Protein 3K1R (pdb70)

Sequence (266 aa):
MDRKVAREFRHKVDFLIENDAEKDYLYDVLRMYHQTMDVAVLVGDLKLVINEPSRLPLFDAIRPLIPLKHQVEYDQLTPRRSRKLKEVRLDRLHPEGLGLSVRGGLEFGCGLFISHHLIKGGQADSVGLQVGDEIVRINGYSISSCTHEEVINLIRTEKTVSIKVRHIGLIPVKSSPDEPLTWQYVDQFVSESETSPLETFLASLHMEDFAALLRQEKIDLEALMLCSDLDLRSISVPLGPREKILGAVRRRRQAMERPPALEDTEL

CATH classification: 1.20.1160.20 (+1 more: 2.30.42.10)

InterPro domains:
  IPR001478 PDZ domain [PF00595] (88-164)
  IPR001478 PDZ domain [PF00595] (217-286)
  IPR001478 PDZ domain [PF00595] (460-525)
  IPR001478 PDZ domain [PS50106] (87-155)
  IPR001478 PDZ domain [PS50106] (211-281)
  IPR001478 PDZ domain [PS50106] (452-525)
  IPR001478 PDZ domain [SM00228] (96-168)
  IPR001478 PDZ domain [SM00228] (220-292)
  IPR001478 PDZ domain [SM00228] (462-541)
  IPR030237 Harmonin, N-terminal [PF21219] (3-76)
  IPR030237 Harmonin, N-terminal [cd07353] (2-80)
  IPR036034 PDZ superfamily [G3DSA:2.30.42.10] (82-192)
  IPR036034 PDZ superfamily [G3DSA:2.30.42.10] (208-299)
  IPR036034 PDZ superfamily [G3DSA:2.30.42.10] (428-552)
  IPR036034 PDZ superfamily [SSF50156] (71-182)
  IPR036034 PDZ superfamily [SSF50156] (212-286)
  IPR036034 PDZ superfamily [SSF50156] (440-543)
  IPR051844 Sensory Perception USH2 Complex Protein [PTHR23116] (1-402)

Structure (mmCIF, N/CA/C/O backbone):
data_3K1R
#
_entry.id   3K1R
#
_cell.length_a   59.603
_cell.length_b   57.775
_cell.length_c   59.505
_cell.angle_alpha   90.00
_cell.angle_beta   104.63
_cell.angle_gamma   90.00
#
_symmetry.space_group_name_H-M   'P 1 21 1'
#
loop_
_entity.id
_entity.type
_entity.pdbx_description
1 polymer Harmonin
2 polymer 'Usher syndrome type-1G protein'
3 water water
#
loop_
_atom_site.group_PDB
_atom_site.id
_atom_site.type_symbol
_atom_site.label_atom_id
_atom_site.label_alt_id
_atom_site.label_comp_id
_atom_site.label_asym_id
_atom_site.label_entity_id
_atom_site.label_seq_id
_atom_site.pdbx_PDB_ins_code
_atom_site.Cartn_x
_atom_site.Cartn_y
_atom_site.Cartn_z
_atom_site.occupancy
_atom_site.B_iso_or_equiv
_atom_site.auth_seq_id
_atom_site.auth_comp_id
_atom_site.auth_asym_id
_atom_site.auth_atom_id
_atom_site.pdbx_PDB_model_num
ATOM 1 N N . MET A 1 1 ? 34.032 -16.347 29.377 1.00 40.07 1 MET A N 1
ATOM 2 C CA . MET A 1 1 ? 33.096 -15.781 28.353 1.00 38.02 1 MET A CA 1
ATOM 3 C C . MET A 1 1 ? 32.951 -14.261 28.437 1.00 37.61 1 MET A C 1
ATOM 4 O O . MET A 1 1 ? 32.722 -13.604 27.421 1.00 37.72 1 MET A O 1
ATOM 9 N N . ASP A 1 2 ? 33.097 -13.708 29.641 1.00 37.07 2 ASP A N 1
ATOM 10 C CA . ASP A 1 2 ? 32.792 -12.293 29.880 1.00 36.51 2 ASP A CA 1
ATOM 11 C C . ASP A 1 2 ? 33.813 -11.331 29.246 1.00 35.97 2 ASP A C 1
ATOM 12 O O . ASP A 1 2 ? 33.511 -10.153 29.047 1.00 35.95 2 ASP A O 1
ATOM 17 N N . ARG A 1 3 ? 35.008 -11.831 28.927 1.00 35.21 3 ARG A N 1
ATOM 18 C CA . ARG A 1 3 ? 35.977 -11.048 28.150 1.00 34.41 3 ARG A CA 1
ATOM 19 C C . ARG A 1 3 ? 35.685 -11.096 26.649 1.00 33.83 3 ARG A C 1
ATOM 20 O O . ARG A 1 3 ? 36.044 -10.171 25.915 1.00 33.78 3 ARG A O 1
ATOM 28 N N . LYS A 1 4 ? 35.040 -12.174 26.203 1.00 32.95 4 LYS A N 1
ATOM 29 C CA . LYS A 1 4 ? 34.599 -12.310 24.813 1.00 32.23 4 LYS A CA 1
ATOM 30 C C . LYS A 1 4 ? 33.370 -11.442 24.546 1.00 31.59 4 LYS A C 1
ATOM 31 O O . LYS A 1 4 ? 33.291 -10.765 23.518 1.00 31.33 4 LYS A O 1
ATOM 37 N N . VAL A 1 5 ? 32.419 -11.479 25.479 1.00 30.85 5 VAL A N 1
ATOM 38 C CA . VAL A 1 5 ? 31.206 -10.659 25.422 1.00 29.98 5 VAL A CA 1
ATOM 39 C C . VAL A 1 5 ? 31.561 -9.168 25.441 1.00 29.36 5 VAL A C 1
ATOM 40 O O . VAL A 1 5 ? 31.043 -8.390 24.635 1.00 28.93 5 VAL A O 1
ATOM 44 N N . ALA A 1 6 ? 32.462 -8.788 26.346 1.00 28.74 6 ALA A N 1
ATOM 45 C CA . ALA A 1 6 ? 32.922 -7.406 26.459 1.00 28.40 6 ALA A CA 1
ATOM 46 C C . ALA A 1 6 ? 33.613 -6.935 25.182 1.00 28.12 6 ALA A C 1
ATOM 47 O O . ALA A 1 6 ? 33.411 -5.799 24.750 1.00 28.04 6 ALA A O 1
ATOM 49 N N . ARG A 1 7 ? 34.414 -7.820 24.587 1.00 27.68 7 ARG A N 1
ATOM 50 C CA . ARG A 1 7 ? 35.136 -7.537 23.346 1.00 27.22 7 ARG A CA 1
ATOM 51 C C . ARG A 1 7 ? 34.178 -7.284 22.182 1.00 26.82 7 ARG A C 1
ATOM 52 O O . ARG A 1 7 ? 34.299 -6.274 21.482 1.00 26.80 7 ARG A O 1
ATOM 60 N N . GLU A 1 8 ? 33.229 -8.197 21.990 1.00 26.23 8 GLU A N 1
ATOM 61 C CA . GLU A 1 8 ? 32.233 -8.079 20.925 1.00 25.80 8 GLU A CA 1
ATOM 62 C C . GLU A 1 8 ? 31.317 -6.867 21.112 1.00 25.17 8 GLU A C 1
ATOM 63 O O . GLU A 1 8 ? 30.953 -6.208 20.139 1.00 24.87 8 GLU A O 1
ATOM 69 N N . PHE A 1 9 ? 30.953 -6.579 22.361 1.00 24.69 9 PHE A N 1
ATOM 70 C CA . PHE A 1 9 ? 30.105 -5.428 22.671 1.00 24.24 9 PHE A CA 1
ATOM 71 C C . PHE A 1 9 ? 30.829 -4.110 22.401 1.00 24.08 9 PHE A C 1
ATOM 72 O O . PHE A 1 9 ? 30.257 -3.192 21.817 1.00 23.84 9 PHE A O 1
ATOM 80 N N . ARG A 1 10 ? 32.090 -4.043 22.822 1.00 24.08 10 ARG A N 1
ATOM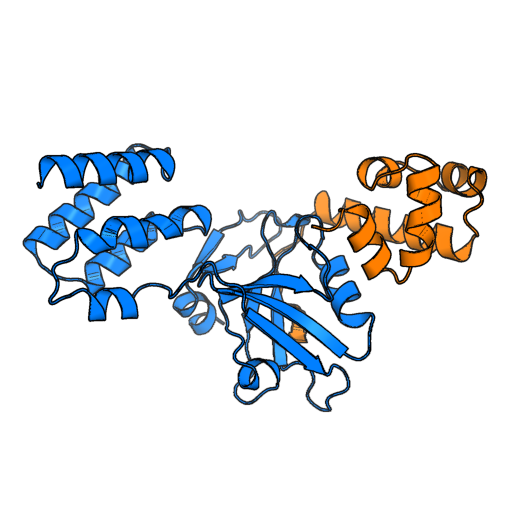 81 C CA . ARG A 1 10 ? 32.946 -2.873 22.632 1.00 24.02 10 ARG A CA 1
ATOM 82 C C . ARG A 1 10 ? 33.122 -2.511 21.152 1.00 24.08 10 ARG A C 1
ATOM 83 O O . ARG A 1 10 ? 33.144 -1.328 20.801 1.00 23.57 10 ARG A O 1
ATOM 91 N N . HIS A 1 11 ? 33.238 -3.527 20.294 1.00 24.20 11 HIS A N 1
ATOM 92 C CA . HIS A 1 11 ? 33.315 -3.316 18.846 1.00 24.45 11 HIS A CA 1
ATOM 93 C C . HIS A 1 11 ? 32.036 -2.673 18.305 1.00 24.51 11 HIS A C 1
ATOM 94 O O . HIS A 1 11 ? 32.094 -1.785 17.451 1.00 24.41 11 HIS A O 1
ATOM 101 N N . LYS A 1 12 ? 30.889 -3.132 18.807 1.00 24.51 12 LYS A N 1
ATOM 102 C CA . LYS A 1 12 ? 29.589 -2.589 18.412 1.00 24.60 12 LYS A CA 1
ATOM 103 C C . LYS A 1 12 ? 29.415 -1.146 18.888 1.00 24.63 12 LYS A C 1
ATOM 104 O O . LYS A 1 12 ? 28.869 -0.314 18.164 1.00 24.52 12 LYS A O 1
ATOM 110 N N . VAL A 1 13 ? 29.898 -0.855 20.095 1.00 24.91 13 VAL A N 1
ATOM 111 C CA . VAL A 1 13 ? 29.839 0.498 20.654 1.00 25.34 13 VAL A CA 1
ATOM 112 C C . VAL A 1 13 ? 30.708 1.472 19.853 1.00 25.77 13 VAL A C 1
ATOM 113 O O . VAL A 1 13 ? 30.253 2.561 19.497 1.00 25.77 13 VAL A O 1
ATOM 117 N N . ASP A 1 14 ? 31.945 1.069 19.566 1.00 26.31 14 ASP A N 1
ATOM 118 C CA . ASP A 1 14 ? 32.888 1.904 18.815 1.00 27.06 14 ASP A CA 1
ATOM 119 C C . ASP A 1 14 ? 32.397 2.220 17.400 1.00 27.60 14 ASP A C 1
ATOM 120 O O . ASP A 1 14 ? 32.617 3.321 16.894 1.00 27.78 14 ASP A O 1
ATOM 125 N N . PHE A 1 15 ? 31.726 1.253 16.777 1.00 28.21 15 PHE A N 1
ATOM 126 C CA . PHE A 1 15 ? 31.206 1.403 15.418 1.00 28.85 15 PHE A CA 1
ATOM 127 C C . PHE A 1 15 ? 30.026 2.383 15.318 1.00 29.02 15 PHE A C 1
ATOM 128 O O . PHE A 1 15 ? 29.910 3.118 14.332 1.00 29.22 15 PHE A O 1
ATOM 136 N N . LEU A 1 16 ? 29.167 2.396 16.336 1.00 29.13 16 LEU A N 1
ATOM 137 C CA . LEU A 1 16 ? 27.918 3.167 16.296 1.00 29.12 16 LEU A CA 1
ATOM 138 C C . LEU A 1 16 ? 27.982 4.516 17.022 1.00 29.09 16 LEU A C 1
ATOM 139 O O . LEU A 1 16 ? 27.135 5.385 16.800 1.00 29.16 16 LEU A O 1
ATOM 144 N N . ILE A 1 17 ? 28.980 4.682 17.888 1.00 29.06 17 ILE A N 1
ATOM 145 C CA . ILE A 1 17 ? 29.178 5.928 18.632 1.00 28.96 17 ILE A CA 1
ATOM 146 C C . ILE A 1 17 ? 30.598 6.448 18.407 1.00 28.95 17 ILE A C 1
ATOM 147 O O . ILE A 1 17 ? 31.569 5.740 18.669 1.00 29.05 17 ILE A O 1
ATOM 152 N N . GLU A 1 18 ? 30.711 7.679 17.912 1.00 28.94 18 GLU A N 1
ATOM 153 C CA . GLU A 1 18 ? 32.012 8.299 17.665 1.00 28.87 18 GLU A CA 1
ATOM 154 C C . GLU A 1 18 ? 32.588 8.905 18.943 1.00 28.49 18 GLU A C 1
ATOM 155 O O . GLU A 1 18 ? 33.764 8.716 19.255 1.00 28.54 18 GLU A O 1
ATOM 161 N N . ASN A 1 19 ? 31.736 9.615 19.678 1.00 27.96 19 ASN A N 1
ATOM 162 C CA . ASN A 1 19 ? 32.142 10.452 20.807 1.00 27.50 19 ASN A CA 1
ATOM 163 C C . ASN A 1 19 ? 32.466 9.672 22.082 1.00 27.19 19 ASN A C 1
ATOM 164 O O . ASN A 1 19 ? 31.704 8.790 22.491 1.00 26.97 19 ASN A O 1
ATOM 169 N N . ASP A 1 20 ? 33.591 10.024 22.705 1.00 26.82 20 ASP A N 1
ATOM 170 C CA . ASP A 1 20 ? 34.076 9.361 23.919 1.00 26.49 20 ASP A CA 1
ATOM 171 C C . ASP A 1 20 ? 33.217 9.618 25.153 1.00 26.03 20 ASP A C 1
ATOM 172 O O . ASP A 1 20 ? 33.053 8.727 25.990 1.00 26.04 20 ASP A O 1
ATOM 177 N N . ALA A 1 21 ? 32.684 10.834 25.271 1.00 25.34 21 ALA A N 1
ATOM 178 C CA . ALA A 1 21 ? 31.831 11.191 26.404 1.00 24.75 21 ALA A CA 1
ATOM 179 C C . ALA A 1 21 ? 30.515 10.422 26.360 1.00 24.31 21 ALA A C 1
ATOM 180 O O . ALA A 1 21 ? 29.966 10.059 27.400 1.00 24.13 21 ALA A O 1
ATOM 182 N N . GLU A 1 22 ? 30.027 10.173 25.148 1.00 23.94 22 GLU A N 1
ATOM 183 C CA . GLU A 1 22 ? 28.823 9.376 24.934 1.00 23.59 22 GLU A CA 1
ATOM 184 C C . GLU A 1 22 ? 29.056 7.897 25.248 1.00 23.21 22 GLU A C 1
ATOM 185 O O . GLU A 1 22 ? 28.177 7.235 25.798 1.00 22.92 22 GLU A O 1
ATOM 191 N N . LYS A 1 23 ? 30.243 7.396 24.907 1.00 23.03 23 LYS A N 1
ATOM 192 C CA . LYS A 1 23 ? 30.651 6.033 25.257 1.00 22.84 23 LYS A CA 1
ATOM 193 C C . LYS A 1 23 ? 30.741 5.856 26.767 1.00 22.55 23 LYS A C 1
ATOM 194 O O . LYS A 1 23 ? 30.213 4.887 27.311 1.00 22.31 23 LYS A O 1
ATOM 200 N N . ASP A 1 24 ? 31.405 6.801 27.434 1.00 22.37 24 ASP A N 1
ATOM 201 C CA . ASP A 1 24 ? 31.566 6.778 28.890 1.00 22.34 24 ASP A CA 1
ATOM 202 C C . ASP A 1 24 ? 30.225 6.732 29.617 1.00 22.02 24 ASP A C 1
ATOM 203 O O . ASP A 1 24 ? 30.078 6.023 30.611 1.00 22.26 24 ASP A O 1
ATOM 208 N N . TYR A 1 25 ? 29.255 7.493 29.114 1.00 21.70 25 TYR A N 1
ATOM 209 C CA . TYR A 1 25 ? 27.911 7.515 29.681 1.00 21.25 25 TYR A CA 1
ATOM 210 C C . TYR A 1 25 ? 27.213 6.170 29.491 1.00 21.34 25 TYR A C 1
ATOM 211 O O . TYR A 1 25 ? 26.501 5.702 30.382 1.00 21.35 25 TYR A O 1
ATOM 220 N N . LEU A 1 26 ? 27.420 5.564 28.324 1.00 21.29 26 LEU A N 1
ATOM 221 C CA . LEU A 1 26 ? 26.830 4.273 28.002 1.00 21.67 26 LEU A CA 1
ATOM 222 C C . LEU A 1 26 ? 27.309 3.185 28.960 1.00 21.97 26 LEU A C 1
ATOM 223 O O . LEU A 1 26 ? 26.498 2.464 29.539 1.00 21.87 26 LEU A O 1
ATOM 228 N N . TYR A 1 27 ? 28.625 3.085 29.128 1.00 22.44 27 TYR A N 1
ATOM 229 C CA . TYR A 1 27 ? 29.218 2.085 30.009 1.00 23.01 27 TYR A CA 1
ATOM 230 C C . TYR A 1 27 ? 28.833 2.310 31.466 1.00 23.37 27 TYR A C 1
ATOM 231 O O . TYR A 1 27 ? 28.674 1.353 32.225 1.00 23.36 27 TYR A O 1
ATOM 240 N N . ASP A 1 28 ? 28.668 3.577 31.839 1.00 23.78 28 ASP A N 1
ATOM 241 C CA . ASP A 1 28 ? 28.301 3.944 33.205 1.00 24.14 28 ASP A CA 1
ATOM 242 C C . ASP A 1 28 ? 26.883 3.514 33.582 1.00 23.94 28 ASP A C 1
ATOM 243 O O . ASP A 1 28 ? 26.664 2.996 34.681 1.00 23.81 28 ASP A O 1
ATOM 248 N N . VAL A 1 29 ? 25.926 3.725 32.679 1.00 23.78 29 VAL A N 1
ATOM 249 C CA . VAL A 1 29 ? 24.538 3.332 32.943 1.00 23.74 29 VAL A CA 1
ATOM 250 C C . VAL A 1 29 ? 24.350 1.809 32.935 1.00 23.81 29 VAL A C 1
ATOM 251 O O . VAL A 1 29 ? 23.464 1.292 33.615 1.00 23.67 29 VAL A O 1
ATOM 255 N N . LEU A 1 30 ? 25.190 1.106 32.174 1.00 23.95 30 LEU A N 1
ATOM 256 C CA . LEU A 1 30 ? 25.198 -0.359 32.167 1.00 24.31 30 LEU A CA 1
ATOM 257 C C . LEU A 1 30 ? 25.801 -0.908 33.460 1.00 24.82 30 LEU A C 1
ATOM 258 O O . LEU A 1 30 ? 25.317 -1.904 33.999 1.00 24.74 30 LEU A O 1
ATOM 263 N N . ARG A 1 31 ? 26.854 -0.249 33.944 1.00 25.42 31 ARG A N 1
ATOM 264 C CA . ARG A 1 31 ? 27.437 -0.533 35.257 1.00 26.16 31 ARG A CA 1
ATOM 265 C C . ARG A 1 31 ? 26.434 -0.328 36.389 1.00 26.22 31 ARG A C 1
ATOM 266 O O . ARG A 1 31 ? 26.385 -1.119 37.331 1.00 26.50 31 ARG A O 1
ATOM 274 N N . MET A 1 32 ? 25.644 0.741 36.295 1.00 26.30 32 MET A N 1
ATOM 275 C CA . MET A 1 32 ? 24.604 1.028 37.285 1.00 26.57 32 MET A CA 1
ATOM 276 C C . MET A 1 32 ? 23.513 -0.030 37.269 1.00 26.40 32 MET A C 1
ATOM 277 O O . MET A 1 32 ? 23.039 -0.456 38.326 1.00 26.11 32 MET A O 1
ATOM 282 N N . TYR A 1 33 ? 23.122 -0.447 36.067 1.00 26.48 33 TYR A N 1
ATOM 283 C CA . TYR A 1 33 ? 22.110 -1.486 35.903 1.00 26.61 33 TYR A CA 1
ATOM 284 C C . TYR A 1 33 ? 22.548 -2.803 36.540 1.00 26.77 33 TYR A C 1
ATOM 285 O O . TYR A 1 33 ? 21.751 -3.463 37.203 1.00 26.77 33 TYR A O 1
ATOM 294 N N . HIS A 1 34 ? 23.811 -3.176 36.344 1.00 27.01 34 HIS A N 1
ATOM 295 C CA . HIS A 1 34 ? 24.346 -4.394 36.947 1.00 27.50 34 HIS A CA 1
ATOM 296 C C . HIS A 1 34 ? 24.230 -4.359 38.473 1.00 27.53 34 HIS A C 1
ATOM 297 O O . HIS A 1 34 ? 24.057 -5.399 39.105 1.00 27.42 34 HIS A O 1
ATOM 304 N N . GLN A 1 35 ? 24.297 -3.157 39.049 1.00 27.62 35 GLN A N 1
ATOM 305 C CA . GLN A 1 35 ? 24.186 -2.971 40.499 1.00 27.73 35 GLN A CA 1
ATOM 306 C C . GLN A 1 35 ? 22.742 -2.954 41.009 1.00 27.68 35 GLN A C 1
ATOM 307 O O . GLN A 1 35 ? 22.448 -3.525 42.065 1.00 27.90 35 GLN A O 1
ATOM 313 N N . THR A 1 36 ? 21.848 -2.315 40.255 1.00 27.44 36 THR A N 1
ATOM 314 C CA . THR A 1 36 ? 20.471 -2.083 40.699 1.00 27.26 36 THR A CA 1
ATOM 315 C C . THR A 1 36 ? 19.443 -3.054 40.107 1.00 27.49 36 THR A C 1
ATOM 316 O O . THR A 1 36 ? 18.403 -3.306 40.721 1.00 27.40 36 THR A O 1
ATOM 320 N N . MET A 1 37 ? 19.738 -3.584 38.919 1.00 27.61 37 MET A N 1
ATOM 321 C CA . MET A 1 37 ? 18.825 -4.464 38.164 1.00 27.91 37 MET A CA 1
ATOM 322 C C . MET A 1 37 ? 17.497 -3.793 37.790 1.00 27.75 37 MET A C 1
ATOM 323 O O . MET A 1 37 ? 16.475 -4.462 37.612 1.00 27.82 37 MET A O 1
ATOM 328 N N . ASP A 1 38 ? 17.529 -2.469 37.667 1.00 27.49 38 ASP A N 1
ATOM 329 C CA . ASP A 1 38 ? 16.360 -1.696 37.271 1.00 27.31 38 ASP A CA 1
ATOM 330 C C . ASP A 1 38 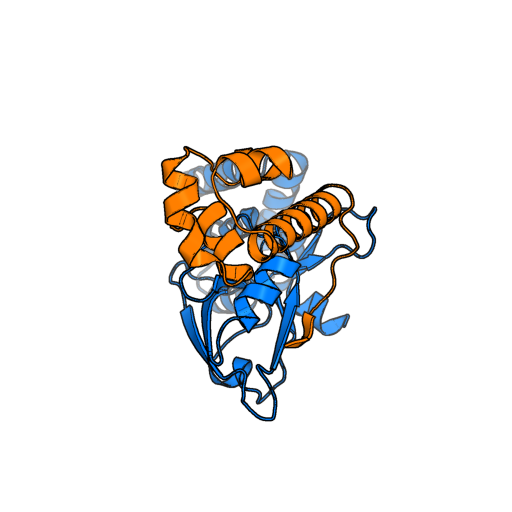? 16.378 -1.521 35.753 1.00 27.01 38 ASP A C 1
ATOM 331 O O . ASP A 1 38 ? 17.097 -0.668 35.222 1.00 26.85 38 ASP A O 1
ATOM 336 N N . VAL A 1 39 ? 15.589 -2.344 35.067 1.00 26.67 39 VAL A N 1
ATOM 337 C CA . VAL A 1 39 ? 15.574 -2.378 33.602 1.00 26.35 39 VAL A CA 1
ATOM 338 C C . VAL A 1 39 ? 14.862 -1.162 32.989 1.00 25.97 39 VAL A C 1
ATOM 339 O O . VAL A 1 39 ? 15.293 -0.649 31.951 1.00 25.85 39 VAL A O 1
ATOM 343 N N . ALA A 1 40 ? 13.795 -0.697 33.641 1.00 25.49 40 ALA A N 1
ATOM 344 C CA . ALA A 1 40 ? 13.072 0.499 33.189 1.00 24.96 40 ALA A CA 1
ATOM 345 C C . ALA A 1 40 ? 13.954 1.749 33.205 1.00 24.47 40 ALA A C 1
ATOM 346 O O . ALA A 1 40 ? 13.957 2.527 32.245 1.00 24.52 40 ALA A O 1
ATOM 348 N N . VAL A 1 41 ? 14.698 1.929 34.297 1.00 23.75 41 VAL A N 1
ATOM 349 C CA . VAL A 1 41 ? 15.644 3.038 34.442 1.00 23.01 41 VAL A CA 1
ATOM 350 C C . VAL A 1 41 ? 16.764 2.938 33.402 1.00 22.66 41 VAL A C 1
ATOM 351 O O . VAL A 1 41 ? 17.178 3.950 32.830 1.00 22.55 41 VAL A O 1
ATOM 355 N N . LEU A 1 42 ? 17.229 1.715 33.149 1.00 22.15 42 LEU A N 1
ATOM 356 C CA . LEU A 1 42 ? 18.270 1.469 32.153 1.00 21.90 42 LEU A CA 1
ATOM 357 C C . LEU A 1 42 ? 17.838 1.939 30.768 1.00 21.73 42 LEU A C 1
ATOM 358 O O . LEU A 1 42 ? 18.556 2.706 30.125 1.00 21.72 42 LEU A O 1
ATOM 363 N N . VAL A 1 43 ? 16.665 1.487 30.326 1.00 21.57 43 VAL A N 1
ATOM 364 C CA . VAL A 1 43 ? 16.144 1.837 29.004 1.00 21.47 43 VAL A CA 1
ATOM 365 C C . VAL A 1 43 ? 15.939 3.351 28.876 1.00 21.54 43 VAL A C 1
ATOM 366 O O . VAL A 1 43 ? 16.271 3.937 27.845 1.00 21.65 43 VAL A O 1
ATOM 370 N N . GLY A 1 44 ? 15.419 3.973 29.933 1.00 21.45 44 GLY A N 1
ATOM 371 C CA . GLY A 1 44 ? 15.252 5.427 29.984 1.00 21.37 44 GLY A CA 1
ATOM 372 C C . GLY A 1 44 ? 16.568 6.176 29.859 1.00 21.32 44 GLY A C 1
ATOM 373 O O . GLY A 1 44 ? 16.663 7.154 29.114 1.00 21.45 44 GLY A O 1
ATOM 374 N N . ASP A 1 45 ? 17.585 5.707 30.580 1.00 21.12 45 ASP A N 1
ATOM 375 C CA . ASP A 1 45 ? 18.913 6.315 30.541 1.00 20.94 45 ASP A CA 1
ATOM 376 C C . ASP A 1 45 ? 19.635 6.073 29.212 1.00 20.39 45 ASP A C 1
ATOM 377 O O . ASP A 1 45 ? 20.355 6.950 28.733 1.00 20.31 45 ASP A O 1
ATOM 382 N N . LEU A 1 46 ? 19.429 4.895 28.619 1.00 19.63 46 LEU A N 1
ATOM 383 C CA . LEU A 1 46 ? 20.015 4.551 27.314 1.00 19.02 46 LEU A CA 1
ATOM 384 C C . LEU A 1 46 ? 19.558 5.469 26.180 1.00 18.67 46 LEU A C 1
ATOM 385 O O . LEU A 1 46 ? 20.293 5.689 25.216 1.00 17.89 46 LEU A O 1
ATOM 390 N N . LYS A 1 47 ? 18.339 5.991 26.302 1.00 18.66 47 LYS A N 1
ATOM 391 C CA . LYS A 1 47 ? 17.752 6.865 25.288 1.00 18.85 47 LYS A CA 1
ATOM 392 C C . LYS A 1 47 ? 18.570 8.138 25.023 1.00 18.92 47 LYS A C 1
ATOM 393 O O . LYS A 1 47 ? 18.553 8.656 23.905 1.00 19.15 47 LYS A O 1
ATOM 399 N N . LEU A 1 48 ? 19.292 8.628 26.033 1.00 18.72 48 LEU A N 1
ATOM 400 C CA . LEU A 1 48 ? 20.129 9.821 25.859 1.00 19.00 48 LEU A CA 1
ATOM 401 C C . LEU A 1 48 ? 21.187 9.645 24.766 1.00 18.95 48 LEU A C 1
ATOM 402 O O . LEU A 1 48 ? 21.469 10.589 24.023 1.00 19.20 48 LEU A O 1
ATOM 407 N N . VAL A 1 49 ? 21.763 8.447 24.671 1.00 18.87 49 VAL A N 1
ATOM 408 C CA . VAL A 1 49 ? 22.718 8.141 23.600 1.00 18.64 49 VAL A CA 1
ATOM 409 C C . VAL A 1 49 ? 22.076 7.488 22.369 1.00 18.53 49 VAL A C 1
ATOM 410 O O . VAL A 1 49 ? 22.500 7.742 21.243 1.00 18.74 49 VAL A O 1
ATOM 414 N N . ILE A 1 50 ? 21.065 6.648 22.580 1.00 18.27 50 ILE A N 1
ATOM 415 C CA . ILE A 1 50 ? 20.339 6.032 21.463 1.00 18.21 50 ILE A CA 1
ATOM 416 C C . ILE A 1 50 ? 19.237 6.995 21.021 1.00 18.41 50 ILE A C 1
ATOM 417 O O . ILE A 1 50 ? 18.068 6.853 21.390 1.00 18.54 50 ILE A O 1
ATOM 422 N N . ASN A 1 51 ? 19.641 7.985 20.230 1.00 18.57 51 ASN A N 1
ATOM 423 C CA . ASN A 1 51 ? 18.813 9.159 19.947 1.00 18.74 51 ASN A CA 1
ATOM 424 C C . ASN A 1 51 ? 18.575 9.412 18.457 1.00 18.79 51 ASN A C 1
ATOM 425 O O . ASN A 1 51 ? 18.132 10.496 18.070 1.00 18.92 51 ASN A O 1
ATOM 430 N N . GLU A 1 52 ? 18.879 8.408 17.636 1.00 18.70 52 GLU A N 1
ATOM 431 C CA . GLU A 1 52 ? 18.691 8.469 16.184 1.00 18.83 52 GLU A CA 1
ATOM 432 C C . GLU A 1 52 ? 18.653 7.043 15.609 1.00 18.54 52 GLU A C 1
ATOM 433 O O . GLU A 1 52 ? 19.184 6.123 16.232 1.00 18.33 52 GLU A O 1
ATOM 439 N N . PRO A 1 53 ? 18.022 6.854 14.429 1.00 18.36 53 PRO A N 1
ATOM 440 C CA . PRO A 1 53 ? 17.876 5.515 13.845 1.00 18.49 53 PRO A CA 1
ATOM 441 C C . PRO A 1 53 ? 19.169 4.695 13.757 1.00 18.56 53 PRO A C 1
ATOM 442 O O . PRO A 1 53 ? 19.156 3.507 14.088 1.00 18.53 53 PRO A O 1
ATOM 446 N N . SER A 1 54 ? 20.269 5.323 13.343 1.00 18.73 54 SER A N 1
ATOM 447 C CA . SER A 1 54 ? 21.541 4.617 13.147 1.00 18.98 54 SER A CA 1
ATOM 448 C C . SER A 1 54 ? 22.103 4.012 14.437 1.00 19.26 54 SER A C 1
ATOM 449 O O . SER A 1 54 ? 22.986 3.155 14.392 1.00 19.57 54 SER A O 1
ATOM 452 N N . ARG A 1 55 ? 21.583 4.456 15.578 1.00 19.45 55 ARG A N 1
ATOM 453 C CA . ARG A 1 55 ? 22.061 4.001 16.882 1.00 19.72 55 ARG A CA 1
ATOM 454 C C . ARG A 1 55 ? 21.185 2.926 17.531 1.00 19.72 55 ARG A C 1
ATOM 455 O O . ARG A 1 55 ? 21.547 2.371 18.572 1.00 19.70 55 ARG A O 1
ATOM 463 N N . LEU A 1 56 ? 20.048 2.628 16.907 1.00 19.76 56 LEU A N 1
ATOM 464 C CA . LEU A 1 56 ? 19.101 1.639 17.437 1.00 19.90 56 LEU A CA 1
ATOM 465 C C . LEU A 1 56 ? 19.615 0.189 17.511 1.00 20.25 56 LEU A C 1
ATOM 466 O O . LEU A 1 56 ? 19.145 -0.571 18.360 1.00 20.30 56 LEU A O 1
ATOM 471 N N . PRO A 1 57 ? 20.563 -0.206 16.628 1.00 20.55 57 PRO A N 1
ATOM 472 C CA . PRO A 1 57 ? 21.153 -1.544 16.779 1.00 20.75 57 PRO A CA 1
ATOM 473 C C . PRO A 1 57 ? 21.872 -1.771 18.116 1.00 21.07 57 PRO A C 1
ATOM 474 O O . PRO A 1 57 ? 22.163 -2.920 18.465 1.00 21.10 57 PRO A O 1
ATOM 478 N N . LEU A 1 58 ? 22.154 -0.689 18.847 1.00 21.35 58 LEU A N 1
ATOM 479 C CA . LEU A 1 58 ? 22.738 -0.777 20.190 1.00 21.61 58 LEU A CA 1
ATOM 480 C C . LEU A 1 58 ? 21.852 -1.541 21.163 1.00 21.69 58 LEU A C 1
ATOM 481 O O . LEU A 1 58 ? 22.361 -2.238 22.037 1.00 21.75 58 LEU A O 1
ATOM 486 N N . PHE A 1 59 ? 20.534 -1.403 21.002 1.00 21.58 59 PHE A N 1
ATOM 487 C CA . PHE A 1 59 ? 19.566 -2.168 21.787 1.00 21.61 59 PHE A CA 1
ATOM 488 C C . PHE A 1 59 ? 19.739 -3.674 21.590 1.00 21.76 59 PHE A C 1
ATOM 489 O O . PHE A 1 59 ? 19.602 -4.443 22.540 1.00 21.69 59 PHE A O 1
ATOM 497 N N . ASP A 1 60 ? 20.028 -4.081 20.355 1.00 21.95 60 ASP A N 1
ATOM 498 C CA . ASP A 1 60 ? 20.313 -5.481 20.037 1.00 22.15 60 ASP A CA 1
ATOM 499 C C . ASP A 1 60 ? 21.633 -5.914 20.656 1.00 22.04 60 ASP A C 1
ATOM 500 O O . ASP A 1 60 ? 21.745 -7.028 21.168 1.00 22.02 60 ASP A O 1
ATOM 505 N N . ALA A 1 61 ? 22.625 -5.027 20.601 1.00 21.89 61 ALA A N 1
ATOM 506 C CA . ALA A 1 61 ? 23.957 -5.290 21.150 1.00 21.82 61 ALA A CA 1
ATOM 507 C C . ALA A 1 61 ? 23.928 -5.464 22.667 1.00 21.79 61 ALA A C 1
ATOM 508 O O . ALA A 1 61 ? 24.704 -6.245 23.224 1.00 21.87 61 ALA A O 1
ATOM 510 N N . ILE A 1 62 ? 23.030 -4.729 23.319 1.00 21.74 62 ILE A N 1
ATOM 511 C CA . ILE A 1 62 ? 22.910 -4.725 24.774 1.00 21.64 62 ILE A CA 1
ATOM 512 C C . ILE A 1 62 ? 22.114 -5.929 25.288 1.00 21.82 62 ILE A C 1
ATOM 513 O O . ILE A 1 62 ? 22.389 -6.431 26.375 1.00 21.41 62 ILE A O 1
ATOM 518 N N . ARG A 1 63 ? 21.149 -6.400 24.499 1.00 22.31 63 ARG A N 1
ATOM 519 C CA . ARG A 1 63 ? 20.253 -7.485 24.931 1.00 22.85 63 ARG A CA 1
ATOM 520 C C . ARG A 1 63 ? 20.940 -8.725 25.549 1.00 22.88 63 ARG A C 1
ATOM 521 O O . ARG A 1 63 ? 20.461 -9.227 26.565 1.00 22.99 63 ARG A O 1
ATOM 529 N N . PRO A 1 64 ? 22.051 -9.219 24.948 1.00 22.96 64 PRO A N 1
ATOM 530 C CA . PRO A 1 64 ? 22.778 -10.345 25.564 1.00 22.79 64 PRO A CA 1
ATOM 531 C C . PRO A 1 64 ? 23.296 -10.057 26.976 1.00 22.73 64 PRO A C 1
ATOM 532 O O . PRO A 1 64 ? 23.438 -10.982 27.779 1.00 22.64 64 PRO A O 1
ATOM 536 N N . LEU A 1 65 ? 23.571 -8.785 27.267 1.00 22.47 65 LEU A N 1
ATOM 537 C CA . LEU A 1 65 ? 24.030 -8.350 28.587 1.00 22.23 65 LEU A CA 1
ATOM 538 C C . LEU A 1 65 ? 22.914 -8.426 29.627 1.00 22.00 65 LEU A C 1
ATOM 539 O O . LEU A 1 65 ? 23.183 -8.473 30.829 1.00 21.71 65 LEU A O 1
ATOM 544 N N . ILE A 1 66 ? 21.668 -8.434 29.157 1.00 21.82 66 ILE A N 1
ATOM 545 C CA . ILE A 1 66 ? 20.502 -8.491 30.034 1.00 21.54 66 ILE A CA 1
ATOM 546 C C . ILE A 1 66 ? 20.233 -9.935 30.472 1.00 21.82 66 ILE A C 1
ATOM 547 O O . ILE A 1 66 ? 20.092 -10.824 29.625 1.00 21.51 66 ILE A O 1
ATOM 552 N N . PRO A 1 67 ? 20.162 -10.172 31.797 1.00 22.09 67 PRO A N 1
ATOM 553 C CA . PRO A 1 67 ? 19.853 -11.505 32.313 1.00 22.42 67 PRO A CA 1
ATOM 554 C C . PRO A 1 67 ? 18.498 -12.003 31.820 1.00 22.84 67 PRO A C 1
ATOM 555 O O . PRO A 1 67 ? 17.611 -11.197 31.525 1.00 22.69 67 PRO A O 1
ATOM 559 N N . LEU A 1 68 ? 18.361 -13.323 31.732 1.00 23.36 68 LEU A N 1
ATOM 560 C CA . LEU A 1 68 ? 17.186 -13.974 31.156 1.00 23.68 68 LEU A CA 1
ATOM 561 C C . LEU A 1 68 ? 15.864 -13.522 31.771 1.00 24.04 68 LEU A C 1
ATOM 562 O O . LEU A 1 68 ? 14.882 -13.322 31.055 1.00 23.73 68 LEU A O 1
ATOM 567 N N . LYS A 1 69 ? 15.851 -13.349 33.089 1.00 24.60 69 LYS A N 1
ATOM 568 C CA . LYS A 1 69 ? 14.633 -12.978 33.814 1.00 25.35 69 LYS A CA 1
ATOM 569 C C . LYS A 1 69 ? 14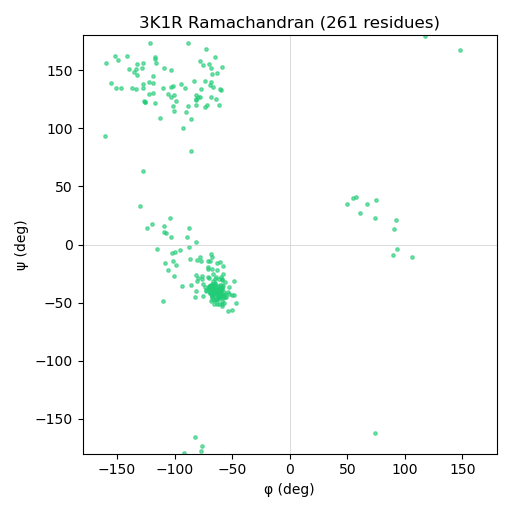.119 -11.564 33.505 1.00 25.66 69 LYS A C 1
ATOM 570 O O . LYS A 1 69 ? 13.001 -11.214 33.890 1.00 25.78 69 LYS A O 1
ATOM 576 N N . HIS A 1 70 ? 14.929 -10.765 32.808 1.00 26.12 70 HIS A N 1
ATOM 577 C CA . HIS A 1 70 ? 14.553 -9.392 32.451 1.00 26.58 70 HIS A CA 1
ATOM 578 C C . HIS A 1 70 ? 14.402 -9.154 30.948 1.00 26.57 70 HIS A C 1
ATOM 579 O O . HIS A 1 70 ? 14.008 -8.063 30.534 1.00 26.52 70 HIS A O 1
ATOM 586 N N . GLN A 1 71 ? 14.703 -10.170 30.142 1.00 26.69 71 GLN A N 1
ATOM 587 C CA . GLN A 1 71 ? 14.698 -10.028 28.682 1.00 26.83 71 GLN A CA 1
ATOM 588 C C . GLN A 1 71 ? 13.318 -9.771 28.065 1.00 27.11 71 GLN A C 1
ATOM 589 O O . GLN A 1 71 ? 13.216 -9.095 27.037 1.00 27.29 71 GLN A O 1
ATOM 595 N N . VAL A 1 72 ? 12.270 -10.313 28.688 1.00 27.25 72 VAL A N 1
ATOM 596 C CA . VAL A 1 72 ? 10.894 -10.082 28.235 1.00 27.42 72 VAL A CA 1
ATOM 597 C C . VAL A 1 72 ? 10.493 -8.617 28.451 1.00 27.46 72 VAL A C 1
ATOM 598 O O . VAL A 1 72 ? 9.948 -7.980 27.546 1.00 27.59 72 VAL A O 1
ATOM 602 N N . GLU A 1 73 ? 10.781 -8.089 29.640 1.00 27.39 73 GLU A N 1
ATOM 603 C CA . GLU A 1 73 ? 10.475 -6.694 29.966 1.00 27.43 73 GLU A CA 1
ATOM 604 C C . GLU A 1 73 ? 11.303 -5.717 29.127 1.00 27.24 73 GLU A C 1
ATOM 605 O O . GLU A 1 73 ? 10.789 -4.689 28.678 1.00 27.23 73 GLU A O 1
ATOM 611 N N . TYR A 1 74 ? 12.577 -6.053 28.919 1.00 27.00 74 TYR A N 1
ATOM 612 C CA . TYR A 1 74 ? 13.493 -5.259 28.093 1.00 26.85 74 TYR A CA 1
ATOM 613 C C . TYR A 1 74 ? 12.968 -5.102 26.666 1.00 27.18 74 TYR A C 1
ATOM 614 O O . TYR A 1 74 ? 13.008 -4.005 26.107 1.00 27.18 74 TYR A O 1
ATOM 623 N N . ASP A 1 75 ? 12.477 -6.203 26.093 1.00 27.57 75 ASP A N 1
ATOM 624 C CA . ASP A 1 75 ? 11.876 -6.2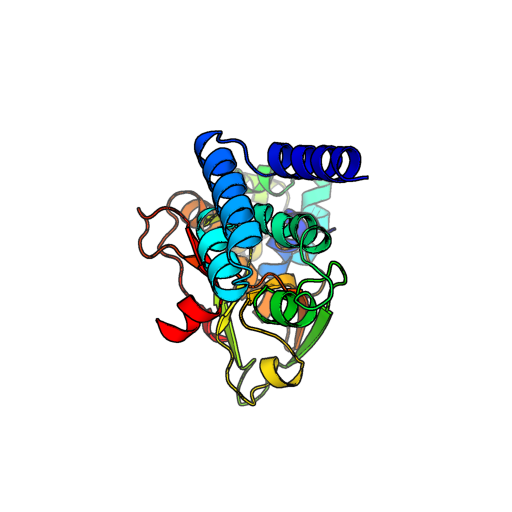07 24.760 1.00 27.86 75 ASP A CA 1
ATOM 625 C C . ASP A 1 75 ? 10.632 -5.321 24.685 1.00 28.03 75 ASP A C 1
ATOM 626 O O . ASP A 1 75 ? 10.423 -4.624 23.694 1.00 28.10 75 ASP A O 1
ATOM 631 N N . GLN A 1 76 ? 9.817 -5.352 25.737 1.00 28.30 76 GLN A N 1
ATOM 632 C CA . GLN A 1 76 ? 8.593 -4.552 25.805 1.00 28.61 76 GLN A CA 1
ATOM 633 C C . GLN A 1 76 ? 8.879 -3.050 25.866 1.00 28.52 76 GLN A C 1
ATOM 634 O O . GLN A 1 76 ? 8.127 -2.248 25.311 1.00 28.59 76 GLN A O 1
ATOM 640 N N . LEU A 1 77 ? 9.967 -2.684 26.540 1.00 28.41 77 LEU A N 1
ATOM 641 C CA . LEU A 1 77 ? 10.327 -1.282 26.748 1.00 28.32 77 LEU A CA 1
ATOM 642 C C . LEU A 1 77 ? 11.151 -0.694 25.601 1.00 28.40 77 LEU A C 1
ATOM 643 O O . LEU A 1 77 ? 11.332 0.522 25.521 1.00 28.13 77 LEU A O 1
ATOM 648 N N . THR A 1 78 ? 11.647 -1.557 24.720 1.00 28.74 78 THR A N 1
ATOM 649 C CA . THR A 1 78 ? 12.459 -1.118 23.585 1.00 28.97 78 THR A CA 1
ATOM 650 C C . THR A 1 78 ? 11.681 -1.271 22.276 1.00 29.53 78 THR A C 1
ATOM 651 O O . THR A 1 78 ? 10.800 -2.128 22.181 1.00 29.02 78 THR A O 1
ATOM 655 N N . PRO A 1 79 ? 11.991 -0.429 21.269 1.00 30.33 79 PRO A N 1
ATOM 656 C CA . PRO A 1 79 ? 11.281 -0.507 19.993 1.00 31.24 79 PRO A CA 1
ATOM 657 C C . PRO A 1 79 ? 11.423 -1.875 19.322 1.00 32.32 79 PRO A C 1
ATOM 658 O O . PRO A 1 79 ? 12.527 -2.424 19.249 1.00 32.46 79 PRO A O 1
ATOM 662 N N . ARG A 1 80 ? 10.301 -2.417 18.855 1.00 33.58 80 ARG A N 1
ATOM 663 C CA . ARG A 1 80 ? 10.287 -3.704 18.169 1.00 34.84 80 ARG A CA 1
ATOM 664 C C . ARG A 1 80 ? 10.589 -3.510 16.687 1.00 35.51 80 ARG A C 1
ATOM 665 O O . ARG A 1 80 ? 9.761 -2.995 15.931 1.00 35.77 80 ARG A O 1
ATOM 673 N N . ARG A 1 81 ? 11.788 -3.925 16.290 1.00 36.29 81 ARG A N 1
ATOM 674 C CA . ARG A 1 81 ? 12.280 -3.742 14.927 1.00 36.98 81 ARG A CA 1
ATOM 675 C C . ARG A 1 81 ? 12.514 -5.079 14.232 1.00 37.15 81 ARG A C 1
ATOM 676 O O . ARG A 1 81 ? 12.720 -6.106 14.887 1.00 37.32 81 ARG A O 1
ATOM 684 N N . SER A 1 82 ? 12.479 -5.054 12.902 1.00 37.30 82 SER A N 1
ATOM 685 C CA . SER A 1 82 ? 12.733 -6.237 12.079 1.00 43.86 82 SER A CA 1
ATOM 686 C C . SER A 1 82 ? 13.217 -5.813 10.696 1.00 42.63 82 SER A C 1
ATOM 687 O O . SER A 1 82 ? 12.697 -4.854 10.116 1.00 41.97 82 SER A O 1
ATOM 690 N N . ARG A 1 83 ? 14.207 -6.528 10.168 1.00 42.95 83 ARG A N 1
ATOM 691 C CA . ARG A 1 83 ? 14.757 -6.205 8.850 1.00 45.13 83 ARG A CA 1
ATOM 692 C C . ARG A 1 83 ? 13.861 -6.691 7.708 1.00 39.85 83 ARG A C 1
ATOM 693 O O . ARG A 1 83 ? 14.075 -6.333 6.544 1.00 36.33 83 ARG A O 1
ATOM 701 N N . LYS A 1 84 ? 12.860 -7.503 8.053 1.00 35.47 84 LYS A N 1
ATOM 702 C CA . LYS A 1 84 ? 11.838 -7.944 7.104 1.00 34.64 84 LYS A CA 1
ATOM 703 C C . LYS A 1 84 ? 10.812 -6.831 6.876 1.00 33.76 84 LYS A C 1
ATOM 704 O O . LYS A 1 84 ? 10.250 -6.285 7.830 1.00 33.81 84 LYS A O 1
ATOM 710 N N . LEU A 1 85 ? 10.588 -6.502 5.606 1.00 32.53 85 LEU A N 1
ATOM 711 C CA . LEU A 1 85 ? 9.709 -5.402 5.216 1.00 31.37 85 LEU A CA 1
ATOM 712 C C . LEU A 1 85 ? 8.243 -5.824 5.178 1.00 30.56 85 LEU A C 1
ATOM 713 O O . LEU A 1 85 ? 7.916 -6.935 4.748 1.00 30.34 85 LEU A O 1
ATOM 718 N N . LYS A 1 86 ? 7.370 -4.925 5.632 1.00 29.37 86 LYS A N 1
ATOM 719 C CA . LYS A 1 86 ? 5.927 -5.148 5.629 1.00 28.69 86 LYS A CA 1
ATOM 720 C C . LYS A 1 86 ? 5.270 -4.367 4.491 1.00 28.23 86 LYS A C 1
ATOM 721 O O . LYS A 1 86 ? 5.464 -3.158 4.370 1.00 27.70 86 LYS A O 1
ATOM 727 N N . GLU A 1 87 ? 4.494 -5.066 3.666 1.00 27.83 87 GLU A N 1
ATOM 728 C CA . GLU A 1 87 ? 3.807 -4.448 2.531 1.00 27.66 87 GLU A CA 1
ATOM 729 C C . GLU A 1 87 ? 2.297 -4.386 2.751 1.00 27.34 87 GLU A C 1
ATOM 730 O O . GLU A 1 87 ? 1.683 -5.359 3.190 1.00 26.98 87 GLU A O 1
ATOM 736 N N . VAL A 1 88 ? 1.713 -3.229 2.449 1.00 27.20 88 VAL A N 1
ATOM 737 C CA . VAL A 1 88 ? 0.266 -3.028 2.557 1.00 27.20 88 VAL A CA 1
ATOM 738 C C . VAL A 1 88 ? -0.293 -2.336 1.312 1.00 27.32 88 VAL A C 1
ATOM 739 O O . VAL A 1 88 ? 0.406 -1.573 0.643 1.00 26.95 88 VAL A O 1
ATOM 743 N N . ARG A 1 89 ? -1.556 -2.617 1.013 1.00 27.49 89 ARG A N 1
ATOM 744 C CA . ARG A 1 89 ? -2.242 -2.025 -0.127 1.00 28.04 89 ARG A CA 1
ATOM 745 C C . ARG A 1 89 ? -3.411 -1.177 0.377 1.00 27.99 89 ARG A C 1
ATOM 746 O O . ARG A 1 89 ? -4.299 -1.681 1.070 1.00 28.20 89 ARG A O 1
ATOM 754 N N . LEU A 1 90 ? -3.392 0.110 0.036 1.00 27.84 90 LEU A N 1
ATOM 755 C CA . LEU A 1 90 ? -4.382 1.069 0.529 1.00 27.65 90 LEU A CA 1
ATOM 756 C C . LEU A 1 90 ? -5.216 1.707 -0.579 1.00 27.76 90 LEU A C 1
ATOM 757 O O . LEU A 1 90 ? -4.719 1.970 -1.677 1.00 27.64 90 LEU A O 1
ATOM 762 N N . ASP A 1 91 ? -6.485 1.955 -0.260 1.00 27.92 91 ASP A N 1
ATOM 763 C CA . ASP A 1 91 ? -7.454 2.541 -1.178 1.00 28.28 91 ASP A CA 1
ATOM 764 C C . ASP A 1 91 ? -7.625 4.032 -0.885 1.00 28.58 91 ASP A C 1
ATOM 765 O O . ASP A 1 91 ? -8.111 4.409 0.185 1.00 28.53 91 ASP A O 1
ATOM 770 N N . ARG A 1 92 ? -7.228 4.869 -1.843 1.00 28.99 92 ARG A N 1
ATOM 771 C CA . ARG A 1 92 ? -7.320 6.326 -1.700 1.00 29.46 92 ARG A CA 1
ATOM 772 C C . ARG A 1 92 ? -8.739 6.862 -1.877 1.00 29.88 92 ARG A C 1
ATOM 773 O O . ARG A 1 92 ? -9.077 7.913 -1.331 1.00 29.92 92 ARG A O 1
ATOM 781 N N . LEU A 1 93 ? -9.555 6.142 -2.645 1.00 30.41 93 LEU A N 1
ATOM 782 C CA . LEU A 1 93 ? -10.946 6.533 -2.895 1.00 30.94 93 LEU A CA 1
ATOM 783 C C . LEU A 1 93 ? -11.896 6.142 -1.758 1.00 31.10 93 LEU A C 1
ATOM 784 O O . LEU A 1 93 ? -13.104 6.368 -1.848 1.00 31.28 93 LEU A O 1
ATOM 789 N N . HIS A 1 94 ? -11.347 5.549 -0.699 1.00 31.39 94 HIS A N 1
ATOM 790 C CA . HIS A 1 94 ? -12.113 5.216 0.499 1.00 31.56 94 HIS A CA 1
ATOM 791 C C . HIS A 1 94 ? -12.694 6.501 1.097 1.00 31.59 94 HIS A C 1
ATOM 792 O O . HIS A 1 94 ? -11.980 7.500 1.212 1.00 31.60 94 HIS A O 1
ATOM 799 N N . PRO A 1 95 ? -13.994 6.482 1.460 1.00 31.61 95 PRO A N 1
ATOM 800 C CA . PRO A 1 95 ? -14.701 7.642 2.023 1.00 31.44 95 PRO A CA 1
ATOM 801 C C . PRO A 1 95 ? -13.962 8.345 3.165 1.00 31.26 95 PRO A C 1
ATOM 802 O O . PRO A 1 95 ? -14.096 9.562 3.323 1.00 31.35 95 PRO A O 1
ATOM 806 N N . GLU A 1 96 ? -13.188 7.587 3.939 1.00 30.84 96 GLU A N 1
ATOM 807 C CA . GLU A 1 96 ? -12.473 8.129 5.094 1.00 30.40 96 GLU A CA 1
ATOM 808 C C . GLU A 1 96 ? -10.955 8.251 4.894 1.00 29.73 96 GLU A C 1
ATOM 809 O O . GLU A 1 96 ? -10.217 8.538 5.843 1.00 29.81 96 GLU A O 1
ATOM 815 N N . GLY A 1 97 ? -10.500 8.052 3.658 1.00 28.80 97 GLY A N 1
ATOM 816 C CA . GLY A 1 97 ? -9.092 8.238 3.310 1.00 27.77 97 GLY A CA 1
ATOM 817 C C . GLY A 1 97 ? -8.187 7.130 3.813 1.00 26.98 97 GLY A C 1
ATOM 818 O O . GLY A 1 97 ? -8.652 6.039 4.148 1.00 27.00 97 GLY A O 1
ATOM 819 N N . LEU A 1 98 ? -6.890 7.412 3.864 1.00 26.26 98 LEU A N 1
ATOM 820 C CA . LEU A 1 98 ? -5.903 6.423 4.299 1.00 25.34 98 LEU A CA 1
ATOM 821 C C . LEU A 1 98 ? -5.840 6.303 5.821 1.00 24.78 98 LEU A C 1
ATOM 822 O O . LEU A 1 98 ? -5.508 5.242 6.350 1.00 24.74 98 LEU A O 1
ATOM 827 N N . GLY A 1 99 ? -6.154 7.396 6.514 1.00 23.99 99 GLY A N 1
ATOM 828 C CA . GLY A 1 99 ? -6.175 7.419 7.974 1.00 22.95 99 GLY A CA 1
ATOM 829 C C . GLY A 1 99 ? -4.801 7.444 8.621 1.00 22.33 99 GLY A C 1
ATOM 830 O O . GLY A 1 99 ? -4.584 6.798 9.651 1.00 22.09 99 GLY A O 1
ATOM 831 N N . LEU A 1 100 ? -3.876 8.189 8.016 1.00 21.55 100 LEU A N 1
ATOM 832 C CA . LEU A 1 100 ? -2.532 8.374 8.570 1.00 20.98 100 LEU A CA 1
ATOM 833 C C . LEU A 1 100 ? -1.948 9.740 8.214 1.00 20.53 100 LEU A C 1
ATOM 834 O O . LEU A 1 100 ? -2.381 10.378 7.252 1.00 20.44 100 LEU A O 1
ATOM 839 N N . SER A 1 101 ? -0.965 10.177 8.998 1.00 19.97 101 SER A N 1
ATOM 840 C CA . SER A 1 101 ? -0.185 11.370 8.673 1.00 19.5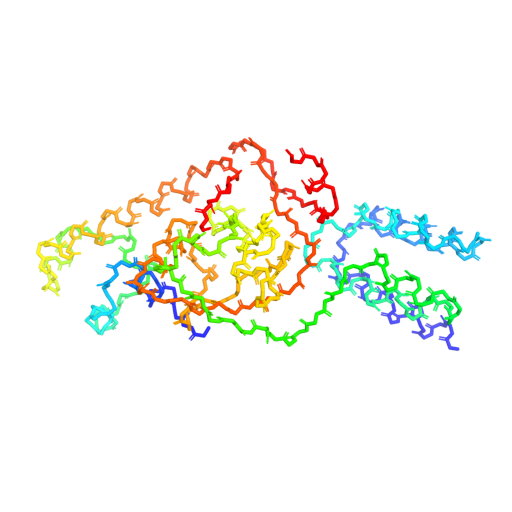2 101 SER A CA 1
ATOM 841 C C . SER A 1 101 ? 1.271 10.999 8.449 1.00 19.11 101 SER A C 1
ATOM 842 O O . SER A 1 101 ? 1.740 9.958 8.918 1.00 18.83 101 SER A O 1
ATOM 845 N N . VAL A 1 102 ? 1.983 11.872 7.747 1.00 18.74 102 VAL A N 1
ATOM 846 C CA . VAL A 1 102 ? 3.298 11.555 7.215 1.00 18.43 102 VAL A CA 1
ATOM 847 C C . VAL A 1 102 ? 4.202 12.789 7.216 1.00 18.22 102 VAL A C 1
ATOM 848 O O . VAL A 1 102 ? 3.773 13.881 6.835 1.00 18.22 102 VAL A O 1
ATOM 852 N N . ARG A 1 103 ? 5.444 12.605 7.667 1.00 17.83 103 ARG A N 1
ATOM 853 C CA . ARG A 1 103 ? 6.438 13.681 7.695 1.00 17.51 103 ARG A CA 1
ATOM 854 C C . ARG A 1 103 ? 7.827 13.203 7.281 1.00 17.58 103 ARG A C 1
ATOM 855 O O . ARG A 1 103 ? 8.184 12.042 7.492 1.00 17.44 103 ARG A O 1
ATOM 863 N N . GLY A 1 104 ? 8.607 14.115 6.703 1.00 17.58 104 GLY A N 1
ATOM 864 C CA . GLY A 1 104 ? 9.980 13.824 6.305 1.00 17.73 104 GLY A CA 1
ATOM 865 C C . GLY A 1 104 ? 10.215 13.940 4.811 1.00 17.82 104 GLY A C 1
ATOM 866 O O . GLY A 1 104 ? 9.294 14.232 4.047 1.00 18.03 104 GLY A O 1
ATOM 867 N N . GLY A 1 105 ? 11.456 13.697 4.399 1.00 17.81 105 GLY A N 1
ATOM 868 C CA . GLY A 1 105 ? 11.857 13.830 3.003 1.00 17.87 105 GLY A CA 1
ATOM 869 C C . GLY A 1 105 ? 13.301 14.278 2.897 1.00 17.89 105 GLY A C 1
ATOM 870 O O . GLY A 1 105 ? 13.896 14.711 3.885 1.00 17.89 105 GLY A O 1
ATOM 871 N N . LEU A 1 106 ? 13.853 14.190 1.690 1.00 18.07 106 LEU A N 1
ATOM 872 C CA . LEU A 1 106 ? 15.273 14.456 1.442 1.00 18.10 106 LEU A CA 1
ATOM 873 C C . LEU A 1 106 ? 15.748 15.840 1.898 1.00 18.19 106 LEU A C 1
ATOM 874 O O . LEU A 1 106 ? 16.894 15.992 2.320 1.00 18.34 106 LEU A O 1
ATOM 879 N N . GLU A 1 107 ? 14.867 16.837 1.824 1.00 18.14 107 GLU A N 1
ATOM 880 C CA . GLU A 1 107 ? 15.225 18.204 2.208 1.00 17.96 107 GLU A CA 1
ATOM 881 C C . GLU A 1 107 ? 15.442 18.371 3.714 1.00 17.94 107 GLU A C 1
ATOM 882 O O . GLU A 1 107 ? 16.009 19.370 4.156 1.00 17.99 107 GLU A O 1
ATOM 888 N N . PHE A 1 108 ? 15.001 17.381 4.488 1.00 17.91 108 PHE A N 1
ATOM 889 C CA . PHE A 1 108 ? 15.145 17.399 5.941 1.00 17.88 108 PHE A CA 1
ATOM 890 C C . PHE A 1 108 ? 16.291 16.504 6.408 1.00 18.26 108 PHE A C 1
ATOM 891 O O . PHE A 1 108 ? 16.636 16.494 7.591 1.00 18.65 108 PHE A O 1
ATOM 899 N N . GLY A 1 109 ? 16.872 15.750 5.477 1.00 18.63 109 GLY A N 1
ATOM 900 C CA . GLY A 1 109 ? 17.962 14.822 5.783 1.00 18.88 109 GLY A CA 1
ATOM 901 C C . GLY A 1 109 ? 17.496 13.575 6.510 1.00 19.13 109 GLY A C 1
ATOM 902 O O . GLY A 1 109 ? 18.279 12.920 7.192 1.00 19.43 109 GLY A O 1
ATOM 903 N N . CYS A 1 110 ? 16.213 13.252 6.361 1.00 19.27 110 CYS A N 1
ATOM 904 C CA . CYS A 1 110 ? 15.615 12.087 7.009 1.00 19.33 110 CYS A CA 1
ATOM 905 C C . CYS A 1 110 ? 14.623 11.395 6.079 1.00 19.31 110 CYS A C 1
ATOM 906 O O . CYS A 1 110 ? 14.160 11.986 5.096 1.00 19.39 110 CYS A O 1
ATOM 909 N N . GLY A 1 111 ? 14.299 10.147 6.401 1.00 19.10 111 GLY A N 1
ATOM 910 C CA . GLY A 1 111 ? 13.321 9.379 5.637 1.00 19.01 111 GLY A CA 1
ATOM 911 C C . GLY A 1 111 ? 11.889 9.790 5.926 1.00 18.90 111 GLY A C 1
ATOM 912 O O . GLY A 1 111 ? 11.639 10.763 6.645 1.00 18.77 111 GLY A O 1
ATOM 913 N N . LEU A 1 112 ? 10.945 9.041 5.363 1.00 18.84 112 LEU A N 1
ATOM 914 C CA . LEU A 1 112 ? 9.528 9.336 5.539 1.00 18.77 112 LEU A CA 1
ATOM 915 C C . LEU A 1 112 ? 8.887 8.457 6.613 1.00 18.72 112 LEU A C 1
ATOM 916 O O . LEU A 1 112 ? 8.914 7.227 6.521 1.00 18.65 112 LEU A O 1
ATOM 921 N N . PHE A 1 113 ? 8.294 9.105 7.614 1.00 18.72 113 PHE A N 1
ATOM 922 C CA . PHE A 1 113 ? 7.766 8.417 8.793 1.00 18.66 113 PHE A CA 1
ATOM 923 C C . PHE A 1 113 ? 6.281 8.667 9.027 1.00 18.82 113 PHE A C 1
ATOM 924 O O . PHE A 1 113 ? 5.792 9.791 8.853 1.00 18.70 113 PHE A O 1
ATOM 932 N N . ILE A 1 114 ? 5.571 7.609 9.416 1.00 18.99 114 ILE A N 1
ATOM 933 C CA . ILE A 1 114 ? 4.173 7.720 9.836 1.00 19.32 114 ILE A CA 1
ATOM 934 C C . ILE A 1 114 ? 4.144 8.373 11.219 1.00 19.99 114 ILE A C 1
ATOM 935 O O . ILE A 1 114 ? 4.693 7.832 12.181 1.00 19.82 114 ILE A O 1
ATOM 940 N N . SER A 1 115 ? 3.515 9.542 11.302 1.00 20.78 115 SER A N 1
ATOM 941 C CA . SER A 1 115 ? 3.529 10.341 12.529 1.00 21.71 115 SER A CA 1
ATOM 942 C C . SER A 1 115 ? 2.217 10.314 13.308 1.00 22.33 115 SER A C 1
ATOM 943 O O . SER A 1 115 ? 2.205 10.607 14.506 1.00 22.43 115 SER A O 1
ATOM 946 N N . HIS A 1 116 ? 1.123 9.984 12.621 1.00 23.16 116 HIS A N 1
ATOM 947 C CA A HIS A 1 116 ? -0.195 9.884 13.246 0.50 23.98 116 HIS A CA 1
ATOM 948 C CA B HIS A 1 116 ? -0.191 9.881 13.249 0.50 23.98 116 HIS A CA 1
ATOM 949 C C . HIS A 1 116 ? -0.994 8.745 12.622 1.00 24.29 116 HIS A C 1
ATOM 950 O O . HIS A 1 116 ? -0.881 8.479 11.422 1.00 24.28 116 HIS A O 1
ATOM 963 N N . LEU A 1 117 ? -1.786 8.071 13.447 1.00 24.80 117 LEU A N 1
ATOM 964 C CA . LEU A 1 117 ? -2.683 7.015 12.997 1.00 25.19 117 LEU A CA 1
ATOM 965 C C . LEU A 1 117 ? -4.079 7.306 13.512 1.00 25.56 117 LEU A C 1
ATOM 966 O O . LEU A 1 117 ? -4.248 7.659 14.681 1.00 25.72 117 LEU A O 1
ATOM 971 N N . ILE A 1 118 ? -5.075 7.162 12.647 1.00 26.09 118 ILE A N 1
ATOM 972 C CA . ILE A 1 118 ? -6.461 7.254 13.085 1.00 26.46 118 ILE A CA 1
ATOM 973 C C . ILE A 1 118 ? -6.931 5.856 13.482 1.00 26.70 118 ILE A C 1
ATOM 974 O O . ILE A 1 118 ? -7.002 4.950 12.646 1.00 26.85 118 ILE A O 1
ATOM 979 N N . LYS A 1 119 ? -7.216 5.698 14.773 1.00 26.95 119 LYS A N 1
ATOM 980 C CA . LYS A 1 119 ? -7.601 4.415 15.362 1.00 27.05 119 LYS A CA 1
ATOM 981 C C . LYS A 1 119 ? -8.887 3.895 14.729 1.00 26.87 119 LYS A C 1
ATOM 982 O O . LYS A 1 119 ? -9.927 4.556 14.780 1.00 26.76 119 LYS A O 1
ATOM 988 N N . GLY A 1 120 ? -8.798 2.716 14.119 1.00 26.77 120 GLY A N 1
ATOM 989 C CA . GLY A 1 120 ? -9.925 2.118 13.405 1.00 26.43 120 GLY A CA 1
ATOM 990 C C . GLY A 1 120 ? -9.945 2.449 11.922 1.00 26.18 120 GLY A C 1
ATOM 991 O O . GLY A 1 120 ? -10.792 1.950 11.180 1.00 26.23 120 GLY A O 1
ATOM 992 N N . GLY A 1 121 ? -9.009 3.293 11.489 1.00 25.86 121 GLY A N 1
ATOM 993 C CA . GLY A 1 121 ? -8.902 3.686 10.085 1.00 25.18 121 GLY A CA 1
ATOM 994 C C . GLY A 1 121 ? -8.266 2.623 9.207 1.00 24.68 121 GLY A C 1
ATOM 995 O O . GLY A 1 121 ? -7.918 1.535 9.677 1.00 24.52 121 GLY A O 1
ATOM 996 N N . GLN A 1 122 ? -8.106 2.951 7.928 1.00 24.28 122 GLN A N 1
ATOM 997 C CA . GLN A 1 122 ? -7.624 1.999 6.929 1.00 23.98 122 GLN A CA 1
ATOM 998 C C . GLN A 1 122 ? -6.162 1.592 7.151 1.00 23.81 122 GLN A C 1
ATOM 999 O O . GLN A 1 122 ? -5.824 0.406 7.063 1.00 23.80 122 GLN A O 1
ATOM 1005 N N . ALA A 1 123 ? -5.310 2.578 7.439 1.00 23.39 123 ALA A N 1
ATOM 1006 C CA . ALA A 1 123 ? -3.900 2.331 7.747 1.00 22.95 123 ALA A CA 1
ATOM 1007 C C . ALA A 1 123 ? -3.749 1.458 8.992 1.00 22.76 123 ALA A C 1
ATOM 1008 O O . ALA A 1 123 ? -2.959 0.512 9.007 1.00 22.47 123 ALA A O 1
ATOM 1010 N N . ASP A 1 124 ? -4.522 1.785 10.026 1.00 22.63 124 ASP A N 1
ATOM 1011 C CA . ASP A 1 124 ? -4.535 1.029 11.273 1.00 22.76 124 ASP A CA 1
ATOM 1012 C C . ASP A 1 124 ? -4.952 -0.430 11.052 1.00 22.58 124 ASP A C 1
ATOM 1013 O O . ASP A 1 124 ? -4.325 -1.346 11.589 1.00 22.53 124 ASP A O 1
ATOM 1018 N N . SER A 1 125 ? -5.995 -0.633 10.247 1.00 22.58 125 SER A N 1
ATOM 1019 C CA . SER A 1 125 ? -6.553 -1.966 10.006 1.00 22.59 125 SER A CA 1
ATOM 1020 C C . SER A 1 125 ? -5.592 -2.912 9.283 1.00 22.56 125 SER A C 1
ATOM 1021 O O . SER A 1 125 ? -5.648 -4.122 9.487 1.00 22.61 125 SER A O 1
ATOM 1024 N N . VAL A 1 126 ? -4.712 -2.358 8.451 1.00 22.61 126 VAL A N 1
ATOM 1025 C CA . VAL A 1 126 ? -3.708 -3.162 7.749 1.00 22.78 126 VAL A CA 1
ATOM 1026 C C . VAL A 1 126 ? -2.425 -3.346 8.568 1.00 22.83 126 VAL A C 1
ATOM 1027 O O . VAL A 1 126 ? -1.495 -4.034 8.134 1.00 23.12 126 VAL A O 1
ATOM 1031 N N . GLY A 1 127 ? -2.386 -2.731 9.749 1.00 22.74 127 GLY A N 1
ATOM 1032 C CA . GLY A 1 127 ? -1.296 -2.936 10.702 1.00 22.41 127 GLY A CA 1
ATOM 1033 C C . GLY A 1 127 ? -0.136 -1.962 10.609 1.00 22.38 127 GLY A C 1
ATOM 1034 O O . GLY A 1 127 ? 0.969 -2.265 11.069 1.00 22.40 127 GLY A O 1
ATOM 1035 N N . LEU A 1 128 ? -0.376 -0.795 10.014 1.00 22.05 128 LEU A N 1
ATOM 1036 C CA . LEU A 1 128 ? 0.636 0.257 9.976 1.00 21.92 128 LEU A CA 1
ATOM 1037 C C . LEU A 1 128 ? 0.739 0.937 11.337 1.00 21.74 128 LEU A C 1
ATOM 1038 O O . LEU A 1 128 ? -0.217 0.927 12.111 1.00 21.65 128 LEU A O 1
ATOM 1043 N N . GLN A 1 129 ? 1.903 1.514 11.624 1.00 21.61 129 GLN A N 1
ATOM 1044 C CA . GLN A 1 129 ? 2.196 2.042 12.957 1.00 21.53 129 GLN A CA 1
ATOM 1045 C C . GLN A 1 129 ? 2.850 3.419 12.938 1.00 21.19 129 GLN A C 1
ATOM 1046 O O . GLN A 1 129 ? 3.594 3.748 12.012 1.00 21.02 129 GLN A O 1
ATOM 1052 N N . VAL A 1 130 ? 2.570 4.213 13.971 1.00 20.78 130 VAL A N 1
ATOM 1053 C CA . VAL A 1 130 ? 3.349 5.419 14.240 1.00 20.59 130 VAL A CA 1
ATOM 1054 C C . VAL A 1 130 ? 4.765 4.961 14.580 1.00 20.38 130 VAL A C 1
ATOM 1055 O O . VAL A 1 130 ? 4.958 4.117 15.461 1.00 20.45 130 VAL A O 1
ATOM 1059 N N . GLY A 1 131 ? 5.744 5.499 13.858 1.00 19.88 131 GLY A N 1
ATOM 1060 C CA . GLY A 1 131 ? 7.129 5.072 14.002 1.00 19.44 131 GLY A CA 1
ATOM 1061 C C . GLY A 1 131 ? 7.607 4.224 12.840 1.00 19.35 131 GLY A C 1
ATOM 1062 O O . GLY A 1 131 ? 8.799 3.939 12.730 1.00 18.98 131 GLY A O 1
ATOM 1063 N N . ASP A 1 132 ? 6.677 3.807 11.981 1.00 19.29 132 ASP A N 1
ATOM 1064 C CA . ASP A 1 132 ? 7.020 3.099 10.752 1.00 19.25 132 ASP A CA 1
ATOM 1065 C C . ASP A 1 132 ? 7.702 4.047 9.786 1.00 19.22 132 ASP A C 1
ATOM 1066 O O . ASP A 1 132 ? 7.282 5.194 9.637 1.00 19.43 132 ASP A O 1
ATOM 1071 N N . GLU A 1 133 ? 8.759 3.566 9.139 1.00 19.18 133 GLU A N 1
ATOM 1072 C CA . GLU A 1 133 ? 9.375 4.294 8.042 1.00 19.08 133 GLU A CA 1
ATOM 1073 C C . GLU A 1 133 ? 8.920 3.699 6.720 1.00 19.10 133 GLU A C 1
ATOM 1074 O O . GLU A 1 133 ? 9.005 2.490 6.509 1.00 18.97 133 GLU A O 1
ATOM 1080 N N . ILE A 1 134 ? 8.435 4.565 5.836 1.00 19.30 134 ILE A N 1
ATOM 1081 C CA . ILE A 1 134 ? 8.048 4.164 4.493 1.00 19.30 134 ILE A CA 1
ATOM 1082 C C . ILE A 1 134 ? 9.304 4.102 3.630 1.00 19.56 134 ILE A C 1
ATOM 1083 O O . ILE A 1 134 ? 10.016 5.097 3.476 1.00 19.43 134 ILE A O 1
ATOM 1088 N N . VAL A 1 135 ? 9.583 2.917 3.096 1.00 19.92 135 VAL A N 1
ATOM 1089 C CA . VAL A 1 135 ? 10.789 2.697 2.298 1.00 20.25 135 VAL A CA 1
ATOM 1090 C C . VAL A 1 135 ? 10.468 2.525 0.817 1.00 20.64 135 VAL A C 1
ATOM 1091 O O . VAL A 1 135 ? 11.354 2.629 -0.032 1.00 20.83 135 VAL A O 1
ATOM 1095 N N . ARG A 1 136 ? 9.198 2.268 0.518 1.00 20.92 136 ARG A N 1
ATOM 1096 C CA . ARG A 1 136 ? 8.756 2.091 -0.855 1.00 21.43 136 ARG A CA 1
ATOM 1097 C C . ARG A 1 136 ? 7.303 2.506 -1.050 1.00 21.31 136 ARG A C 1
ATOM 1098 O O . ARG A 1 136 ? 6.435 2.165 -0.245 1.00 21.31 136 ARG A O 1
ATOM 1106 N N . ILE A 1 137 ? 7.060 3.254 -2.125 1.00 21.32 137 ILE A N 1
ATOM 1107 C CA . ILE A 1 137 ? 5.711 3.638 -2.538 1.00 21.21 137 ILE A CA 1
ATOM 1108 C C . ILE A 1 137 ? 5.496 3.226 -3.991 1.00 21.22 137 ILE A C 1
ATOM 1109 O O . ILE A 1 137 ? 6.253 3.632 -4.875 1.00 21.20 137 ILE A O 1
ATOM 1114 N N . ASN A 1 138 ? 4.465 2.410 -4.220 1.00 21.24 138 ASN A N 1
ATOM 1115 C CA . ASN A 1 138 ? 4.139 1.870 -5.545 1.00 21.22 138 ASN A CA 1
ATOM 1116 C C . ASN A 1 138 ? 5.338 1.233 -6.272 1.00 21.12 138 ASN A C 1
ATOM 1117 O O . ASN A 1 138 ? 5.456 1.323 -7.499 1.00 20.91 138 ASN A O 1
ATOM 1122 N N . GLY A 1 139 ? 6.222 0.602 -5.501 1.00 21.07 139 GLY A N 1
ATOM 1123 C CA . GLY A 1 139 ? 7.411 -0.051 -6.044 1.00 20.80 139 GLY A CA 1
ATOM 1124 C C . GLY A 1 139 ? 8.652 0.824 -6.149 1.00 20.89 139 GLY A C 1
ATOM 1125 O O . GLY A 1 139 ? 9.740 0.318 -6.429 1.00 20.99 139 GLY A O 1
ATOM 1126 N N . TYR A 1 140 ? 8.499 2.129 -5.917 1.00 20.68 140 TYR A N 1
ATOM 1127 C CA . TYR A 1 140 ? 9.596 3.092 -6.086 1.00 20.62 140 TYR A CA 1
ATOM 1128 C C . TYR A 1 140 ? 10.368 3.378 -4.795 1.00 20.51 140 TYR A C 1
ATOM 1129 O O . TYR A 1 140 ? 9.769 3.536 -3.728 1.00 20.33 140 TYR A O 1
ATOM 1138 N N . SER A 1 141 ? 11.695 3.452 -4.909 1.00 20.48 141 SER A N 1
ATOM 1139 C CA . SER A 1 141 ? 12.564 3.936 -3.832 1.00 20.54 141 SER A CA 1
ATOM 1140 C C . SER A 1 141 ? 12.335 5.429 -3.622 1.00 20.30 141 SER A C 1
ATOM 1141 O O . SER A 1 141 ? 12.185 6.171 -4.591 1.00 20.57 141 SER A O 1
ATOM 1144 N N . ILE A 1 142 ? 12.318 5.866 -2.365 1.00 19.86 142 ILE A N 1
ATOM 1145 C CA . ILE A 1 142 ? 12.067 7.278 -2.045 1.00 19.29 142 ILE A CA 1
ATOM 1146 C C . ILE A 1 142 ? 13.218 7.961 -1.296 1.00 19.12 142 ILE A C 1
ATOM 1147 O O . ILE A 1 142 ? 13.035 9.025 -0.693 1.00 19.07 142 ILE A O 1
ATOM 1152 N N . SER A 1 143 ? 14.403 7.357 -1.354 1.00 18.83 143 SER A N 1
ATOM 1153 C CA . SER A 1 143 ? 15.583 7.885 -0.662 1.00 18.74 143 SER A CA 1
ATOM 1154 C C . SER A 1 143 ? 16.092 9.219 -1.227 1.00 18.65 143 SER A C 1
ATOM 1155 O O . SER A 1 143 ? 16.792 9.960 -0.533 1.00 18.49 143 SER A O 1
ATOM 1158 N N . SER A 1 144 ? 15.733 9.520 -2.473 1.00 18.68 144 SER A N 1
ATOM 1159 C CA . SER A 1 144 ? 16.120 10.776 -3.116 1.00 18.81 144 SER A CA 1
ATOM 1160 C C . SER A 1 144 ? 14.941 11.746 -3.298 1.00 18.77 144 SER A C 1
ATOM 1161 O O . SER A 1 144 ? 15.038 12.714 -4.063 1.00 18.66 144 SER A O 1
ATOM 1164 N N . CYS A 1 145 ? 13.842 11.495 -2.590 1.00 18.56 145 CYS A N 1
ATOM 1165 C CA . CYS A 1 145 ? 12.626 12.289 -2.760 1.00 18.81 145 CYS A CA 1
ATOM 1166 C C . CYS A 1 145 ? 12.407 13.330 -1.674 1.00 18.19 145 CYS A C 1
ATOM 1167 O O . CYS A 1 145 ? 12.574 13.049 -0.486 1.00 17.57 145 CYS A O 1
ATOM 1170 N N . THR A 1 146 ? 12.004 14.525 -2.099 1.00 18.04 146 THR A N 1
ATOM 1171 C CA . THR A 1 146 ? 11.519 15.553 -1.179 1.00 17.85 146 THR A CA 1
ATOM 1172 C C . THR A 1 146 ? 10.126 15.173 -0.664 1.00 17.70 146 THR A C 1
ATOM 1173 O O . THR A 1 146 ? 9.489 14.258 -1.193 1.00 17.34 146 THR A O 1
ATOM 1177 N N . HIS A 1 147 ? 9.657 15.879 0.363 1.00 17.96 147 HIS A N 1
ATOM 1178 C CA . HIS A 1 147 ? 8.354 15.598 0.963 1.00 18.14 147 HIS A CA 1
ATOM 1179 C C . HIS A 1 147 ? 7.215 15.653 -0.052 1.00 18.40 147 HIS A C 1
ATOM 1180 O O . HIS A 1 147 ? 6.348 14.777 -0.065 1.00 18.53 147 HIS A O 1
ATOM 1187 N N . GLU A 1 148 ? 7.231 16.683 -0.894 1.00 18.71 148 GLU A N 1
ATOM 1188 C CA . GLU A 1 148 ? 6.169 16.934 -1.867 1.00 19.10 148 GLU A CA 1
ATOM 1189 C C . GLU A 1 148 ? 6.113 15.861 -2.956 1.00 19.11 148 GLU A C 1
ATOM 1190 O O . GLU A 1 148 ? 5.026 15.461 -3.382 1.00 19.20 148 GLU A O 1
ATOM 1196 N N . GLU A 1 149 ? 7.284 15.406 -3.400 1.00 19.09 149 GLU A N 1
ATOM 1197 C CA . GLU A 1 149 ? 7.383 14.357 -4.415 1.00 19.20 149 GLU A CA 1
ATOM 1198 C C . GLU A 1 149 ? 6.786 13.042 -3.918 1.00 19.23 149 GLU A C 1
ATOM 1199 O O . GLU A 1 149 ? 6.112 12.339 -4.666 1.00 19.32 149 GLU A O 1
ATOM 1205 N N . VAL A 1 150 ? 7.029 12.728 -2.649 1.00 19.21 150 VAL A N 1
ATOM 1206 C CA . VAL A 1 150 ? 6.458 11.544 -2.017 1.00 19.45 150 VAL A CA 1
ATOM 1207 C C . VAL A 1 150 ? 4.924 11.642 -1.939 1.00 19.51 150 VAL A C 1
ATOM 1208 O O . VAL A 1 150 ? 4.223 10.675 -2.238 1.00 19.41 150 VAL A O 1
ATOM 1212 N N . ILE A 1 151 ? 4.422 12.815 -1.556 1.00 19.88 151 ILE A N 1
ATOM 1213 C CA . ILE A 1 151 ? 2.981 13.072 -1.476 1.00 20.18 151 ILE A CA 1
ATOM 1214 C C . ILE A 1 151 ? 2.331 12.955 -2.854 1.00 20.66 151 ILE A C 1
ATOM 1215 O O . ILE A 1 151 ? 1.301 12.294 -3.000 1.00 20.99 151 ILE A O 1
ATOM 1220 N N . ASN A 1 152 ? 2.947 13.582 -3.856 1.00 21.02 152 ASN A N 1
ATOM 1221 C CA . ASN A 1 152 ? 2.483 13.479 -5.237 1.00 21.41 152 ASN A CA 1
ATOM 1222 C C . ASN A 1 152 ? 2.496 12.043 -5.752 1.00 21.63 152 ASN A C 1
ATOM 1223 O O . ASN A 1 152 ? 1.577 11.632 -6.462 1.00 21.67 152 ASN A O 1
ATOM 1228 N N . LEU A 1 153 ? 3.531 11.288 -5.379 1.00 21.85 153 LEU A N 1
ATOM 1229 C CA . LEU A 1 153 ? 3.668 9.886 -5.779 1.00 22.41 153 LEU A CA 1
ATOM 1230 C C . LEU A 1 153 ? 2.568 9.009 -5.173 1.00 22.75 153 LEU A C 1
ATOM 1231 O O . LEU A 1 153 ? 2.053 8.108 -5.839 1.00 22.82 153 LEU A O 1
ATOM 1236 N N . ILE A 1 154 ? 2.215 9.279 -3.917 1.00 23.14 154 ILE A N 1
ATOM 1237 C CA . ILE A 1 154 ? 1.110 8.580 -3.256 1.00 23.56 154 ILE A CA 1
ATOM 1238 C C . ILE A 1 154 ? -0.208 8.822 -4.003 1.00 24.11 154 ILE A C 1
ATOM 1239 O O . ILE A 1 154 ? -1.032 7.913 -4.134 1.00 24.10 154 ILE A O 1
ATOM 1244 N N . ARG A 1 155 ? -0.373 10.040 -4.517 1.00 24.89 155 ARG A N 1
ATOM 1245 C CA . ARG A 1 155 ? -1.621 10.471 -5.153 1.00 25.79 155 ARG A CA 1
ATOM 1246 C C . ARG A 1 155 ? -1.712 10.198 -6.661 1.00 26.02 155 ARG A C 1
ATOM 1247 O O . ARG A 1 155 ? -2.674 10.621 -7.306 1.00 26.24 155 ARG A O 1
ATOM 1255 N N . THR A 1 156 ? -0.730 9.489 -7.218 1.00 26.37 156 THR A N 1
ATOM 1256 C CA . THR A 1 156 ? -0.722 9.202 -8.659 1.00 26.73 156 THR A CA 1
ATOM 1257 C C . THR A 1 156 ? -1.852 8.270 -9.093 1.00 26.99 156 THR A C 1
ATOM 1258 O O . THR A 1 156 ? -2.507 8.517 -10.106 1.00 27.25 156 THR A O 1
ATOM 1262 N N . GLU A 1 157 ? -2.076 7.206 -8.324 1.00 27.12 157 GLU A N 1
ATOM 1263 C CA . GLU A 1 157 ? -3.085 6.205 -8.664 1.00 27.23 157 GLU A CA 1
ATOM 1264 C C . GLU A 1 157 ? -4.201 6.139 -7.617 1.00 27.13 157 GLU A C 1
ATOM 1265 O O . GLU A 1 157 ? -4.036 6.610 -6.488 1.00 27.02 157 GLU A O 1
ATOM 1271 N N . LYS A 1 158 ? -5.332 5.552 -8.011 1.00 27.18 158 LYS A N 1
ATOM 1272 C CA . LYS A 1 158 ? -6.510 5.407 -7.148 1.00 27.15 158 LYS A CA 1
ATOM 1273 C C . LYS A 1 158 ? -6.222 4.528 -5.934 1.00 26.89 158 LYS A C 1
ATOM 1274 O O . LYS A 1 158 ? -6.912 4.607 -4.915 1.00 27.06 158 LYS A O 1
ATOM 1280 N N . THR A 1 159 ? -5.195 3.693 -6.060 1.00 26.50 159 THR A N 1
ATOM 1281 C CA . THR A 1 159 ? -4.734 2.850 -4.971 1.00 26.16 159 THR A CA 1
ATOM 1282 C C . THR A 1 159 ? -3.226 3.048 -4.759 1.00 25.81 159 THR A C 1
ATOM 1283 O O . THR A 1 159 ? -2.512 3.471 -5.675 1.00 25.72 159 THR A O 1
ATOM 1287 N N . VAL A 1 160 ? -2.753 2.763 -3.549 1.00 25.38 160 VAL A N 1
ATOM 1288 C CA . VAL A 1 160 ? -1.335 2.916 -3.223 1.00 24.95 160 VAL A CA 1
ATOM 1289 C C . VAL A 1 160 ? -0.804 1.734 -2.402 1.00 24.82 160 VAL A C 1
ATOM 1290 O O . VAL A 1 160 ? -1.451 1.287 -1.453 1.00 24.78 160 VAL A O 1
ATOM 1294 N N . SER A 1 161 ? 0.365 1.225 -2.787 1.00 24.44 161 SER A N 1
ATOM 1295 C CA . SER A 1 161 ? 1.037 0.188 -2.014 1.00 24.23 161 SER A CA 1
ATOM 1296 C C . SER A 1 161 ? 2.227 0.781 -1.274 1.00 23.90 161 SER A C 1
ATOM 1297 O O . SER A 1 161 ? 3.058 1.476 -1.864 1.00 23.87 161 SER A O 1
ATOM 1300 N N . ILE A 1 162 ? 2.293 0.506 0.022 1.00 23.55 162 ILE A N 1
ATOM 1301 C CA . ILE A 1 162 ? 3.347 1.029 0.874 1.00 23.24 162 ILE A CA 1
ATOM 1302 C C . ILE A 1 162 ? 4.141 -0.128 1.466 1.00 23.15 162 ILE A C 1
ATOM 1303 O O . ILE A 1 162 ? 3.561 -1.081 1.995 1.00 22.81 162 ILE A O 1
ATOM 1308 N N . LYS A 1 163 ? 5.464 -0.041 1.355 1.00 22.99 163 LYS A N 1
ATOM 1309 C CA . LYS A 1 163 ? 6.357 -0.945 2.064 1.00 23.10 163 LYS A CA 1
ATOM 1310 C C . LYS A 1 163 ? 6.957 -0.219 3.257 1.00 22.87 163 LYS A C 1
ATOM 1311 O O . LYS A 1 163 ? 7.393 0.930 3.152 1.00 22.70 163 LYS A O 1
ATOM 1317 N N . VAL A 1 164 ? 6.981 -0.907 4.391 1.00 22.84 164 VAL A N 1
ATOM 1318 C CA . VAL A 1 164 ? 7.277 -0.269 5.662 1.00 22.82 164 VAL A CA 1
ATOM 1319 C C . VAL A 1 164 ? 8.313 -1.007 6.515 1.00 22.76 164 VAL A C 1
ATOM 1320 O O . VAL A 1 164 ? 8.399 -2.238 6.500 1.00 22.64 164 VAL A O 1
ATOM 1324 N N . ARG A 1 165 ? 9.101 -0.219 7.237 1.00 22.66 165 ARG A N 1
ATOM 1325 C CA . ARG A 1 165 ? 10.121 -0.695 8.152 1.00 22.49 165 ARG A CA 1
ATOM 1326 C C . ARG A 1 165 ? 9.824 -0.003 9.481 1.00 22.23 165 ARG A C 1
ATOM 1327 O O . ARG A 1 165 ? 9.734 1.226 9.523 1.00 22.04 165 ARG A O 1
ATOM 1335 N N . HIS A 1 166 ? 9.631 -0.770 10.556 1.00 21.90 166 HIS A N 1
ATOM 1336 C CA . HIS A 1 166 ? 9.368 -0.151 11.863 1.00 21.59 166 HIS A CA 1
ATOM 1337 C C . HIS A 1 166 ? 10.656 0.296 12.542 1.00 21.29 166 HIS A C 1
ATOM 1338 O O . HIS A 1 166 ? 11.584 -0.497 12.736 1.00 21.57 166 HIS A O 1
ATOM 1345 N N . ILE A 1 167 ? 10.697 1.577 12.893 1.00 20.73 167 ILE A N 1
ATOM 1346 C CA . ILE A 1 167 ? 11.868 2.194 13.499 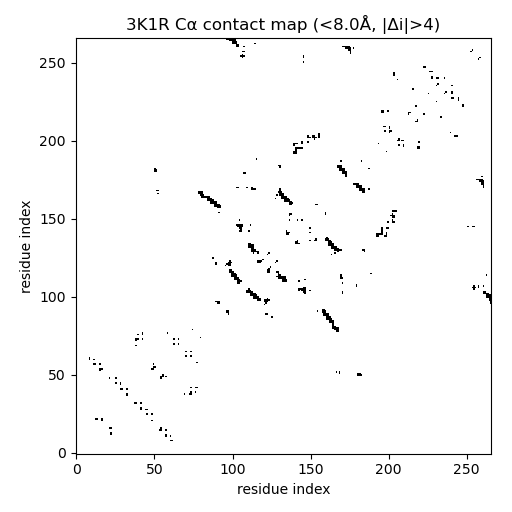1.00 20.05 167 ILE A CA 1
ATOM 1347 C C . ILE A 1 167 ? 11.581 2.536 14.963 1.00 19.82 167 ILE A C 1
ATOM 1348 O O . ILE A 1 167 ? 12.368 2.207 15.853 1.00 19.24 167 ILE A O 1
ATOM 1353 N N . GLY A 1 168 ? 10.442 3.182 15.202 1.00 19.65 168 GLY A N 1
ATOM 1354 C CA . GLY A 1 168 ? 10.034 3.566 16.550 1.00 19.46 168 GLY A CA 1
ATOM 1355 C C . GLY A 1 168 ? 10.515 4.944 16.969 1.00 19.21 168 GLY A C 1
ATOM 1356 O O . GLY A 1 168 ? 10.465 5.285 18.150 1.00 19.30 168 GLY A O 1
ATOM 1357 N N . LEU A 1 169 ? 10.990 5.727 16.002 1.00 18.94 169 LEU A N 1
ATOM 1358 C CA . LEU A 1 169 ? 11.391 7.119 16.234 1.00 18.73 169 LEU A CA 1
ATOM 1359 C C . LEU A 1 169 ? 10.707 8.039 15.227 1.00 18.62 169 LEU A C 1
ATOM 1360 O O . LEU A 1 169 ? 10.376 7.614 14.117 1.00 18.58 169 LEU A O 1
ATOM 1365 N N . ILE A 1 170 ? 10.491 9.291 15.631 1.00 18.50 170 ILE A N 1
ATOM 1366 C CA . ILE A 1 170 ? 9.863 10.310 14.786 1.00 18.61 170 ILE A CA 1
ATOM 1367 C C . ILE A 1 170 ? 10.811 11.506 14.650 1.00 18.76 170 ILE A C 1
ATOM 1368 O O . ILE A 1 170 ? 11.317 12.004 15.661 1.00 18.85 170 ILE A O 1
ATOM 1373 N N . PRO A 1 171 ? 11.063 11.967 13.407 1.00 18.82 171 PRO A N 1
ATOM 1374 C CA . PRO A 1 171 ? 11.929 13.127 13.210 1.00 19.04 171 PRO A CA 1
ATOM 1375 C C . PRO A 1 171 ? 11.237 14.433 13.619 1.00 19.42 171 PRO A C 1
ATOM 1376 O O . PRO A 1 171 ? 10.041 14.606 13.370 1.00 19.06 171 PRO A O 1
ATOM 1380 N N . VAL A 1 172 ? 11.990 15.333 14.248 1.00 20.01 172 VAL A N 1
ATOM 1381 C CA . VAL A 1 172 ? 11.442 16.585 14.776 1.00 20.65 172 VAL A CA 1
ATOM 1382 C C . VAL A 1 172 ? 12.328 17.774 14.386 1.00 20.85 172 VAL A C 1
ATOM 1383 O O . VAL A 1 172 ? 13.557 17.709 14.500 1.00 20.41 172 VAL A O 1
ATOM 1387 N N . LYS A 1 173 ? 11.683 18.840 13.908 1.00 21.55 173 LYS A N 1
ATOM 1388 C CA . LYS A 1 173 ? 12.336 20.087 13.496 1.00 22.32 173 LYS A CA 1
ATOM 1389 C C . LYS A 1 173 ? 11.267 21.190 13.485 1.00 22.98 173 LYS A C 1
ATOM 1390 O O . LYS A 1 173 ? 10.555 21.375 12.493 1.00 23.05 173 LYS A O 1
ATOM 1396 N N . SER A 1 174 ? 11.156 21.908 14.602 1.00 23.91 174 SER A N 1
ATOM 1397 C CA . SER A 1 174 ? 10.035 22.824 14.843 1.00 24.68 174 SER A CA 1
ATOM 1398 C C . SER A 1 174 ? 10.114 24.158 14.092 1.00 24.98 174 SER A C 1
ATOM 1399 O O . SER A 1 174 ? 9.121 24.884 14.017 1.00 25.04 174 SER A O 1
ATOM 1402 N N . SER A 1 175 ? 11.286 24.476 13.548 1.00 25.38 175 SER A N 1
ATOM 1403 C CA . SER A 1 175 ? 11.470 25.683 12.738 1.00 25.67 175 SER A CA 1
ATOM 1404 C C . SER A 1 175 ? 12.586 25.464 11.708 1.00 25.87 175 SER A C 1
ATOM 1405 O O . SER A 1 175 ? 13.388 24.539 11.859 1.00 25.94 175 SER A O 1
ATOM 1408 N N . PRO A 1 176 ? 12.641 26.307 10.654 1.00 26.19 176 PRO A N 1
ATOM 1409 C CA . PRO A 1 176 ? 13.677 26.190 9.617 1.00 26.42 176 PRO A CA 1
ATOM 1410 C C . PRO A 1 176 ? 15.118 26.274 10.134 1.00 26.71 176 PRO A C 1
ATOM 1411 O O . PRO A 1 176 ? 16.043 25.853 9.437 1.00 26.77 176 PRO A O 1
ATOM 1415 N N . ASP A 1 177 ? 15.301 26.812 11.339 1.00 27.06 177 ASP A N 1
ATOM 1416 C CA . ASP A 1 177 ? 16.631 27.003 11.921 1.00 27.28 177 ASP A CA 1
ATOM 1417 C C . ASP A 1 177 ? 16.992 25.932 12.952 1.00 27.09 177 ASP A C 1
ATOM 1418 O O . ASP A 1 177 ? 18.157 25.808 13.337 1.00 27.19 177 ASP A O 1
ATOM 1423 N N . GLU A 1 178 ? 15.994 25.171 13.395 1.00 26.86 178 GLU A N 1
ATOM 1424 C CA . GLU A 1 178 ? 16.199 24.075 14.347 1.00 26.63 178 GLU A CA 1
ATOM 1425 C C . GLU A 1 178 ? 16.992 22.931 13.723 1.00 26.11 178 GLU A C 1
ATOM 1426 O O . GLU A 1 178 ? 16.866 22.680 12.528 1.00 26.16 178 GLU A O 1
ATOM 1432 N N . PRO A 1 179 ? 17.822 22.239 14.523 1.00 25.66 179 PRO A N 1
ATOM 1433 C CA . PRO A 1 179 ? 18.451 21.033 13.993 1.00 25.10 179 PRO A CA 1
ATOM 1434 C C . PRO A 1 179 ? 17.464 19.873 14.002 1.00 24.50 179 PRO A C 1
ATOM 1435 O O . PRO A 1 179 ? 16.488 19.895 14.756 1.00 23.93 179 PRO A O 1
ATOM 1439 N N . LEU A 1 180 ? 17.717 18.875 13.161 1.00 24.05 180 LEU A N 1
ATOM 1440 C CA . LEU A 1 180 ? 16.916 17.660 13.155 1.00 23.55 180 LEU A CA 1
ATOM 1441 C C . LEU A 1 180 ? 17.221 16.831 14.397 1.00 23.00 180 LEU A C 1
ATOM 1442 O O . LEU A 1 180 ? 18.367 16.440 14.623 1.00 23.12 180 LEU A O 1
ATOM 1447 N N . THR A 1 181 ? 16.195 16.586 15.206 1.00 22.26 181 THR A N 1
ATOM 1448 C CA . THR A 1 181 ? 16.300 15.660 16.335 1.00 21.41 181 THR A CA 1
ATOM 1449 C C . THR A 1 181 ? 15.277 14.528 16.187 1.00 20.98 181 THR A C 1
ATOM 1450 O O . THR A 1 181 ? 14.435 14.551 15.282 1.00 20.84 181 THR A O 1
ATOM 1454 N N . TRP A 1 182 ? 15.354 13.538 17.070 1.00 20.43 182 TRP A N 1
ATOM 1455 C CA . TRP A 1 182 ? 14.445 12.398 17.024 1.00 19.90 182 TRP A CA 1
ATOM 1456 C C . TRP A 1 182 ? 13.772 12.170 18.366 1.00 20.08 182 TRP A C 1
ATOM 1457 O O . TRP A 1 182 ? 14.406 12.272 19.413 1.00 20.16 182 TRP A O 1
ATOM 1468 N N . GLN A 1 183 ? 12.481 11.865 18.323 1.00 20.48 183 GLN A N 1
ATOM 1469 C CA . GLN A 1 183 ? 11.728 11.515 19.517 1.00 20.66 183 GLN A CA 1
ATOM 1470 C C . GLN A 1 183 ? 11.173 10.104 19.389 1.00 20.72 183 GLN A C 1
ATOM 1471 O O . GLN A 1 183 ? 10.702 9.707 18.318 1.00 20.64 183 GLN A O 1
ATOM 1477 N N . TYR A 1 184 ? 11.239 9.351 20.483 1.00 20.83 184 TYR A N 1
ATOM 1478 C CA . TYR A 1 184 ? 10.570 8.057 20.569 1.00 20.95 184 TYR A CA 1
ATOM 1479 C C . TYR A 1 184 ? 9.059 8.237 20.448 1.00 21.31 184 TYR A C 1
ATOM 1480 O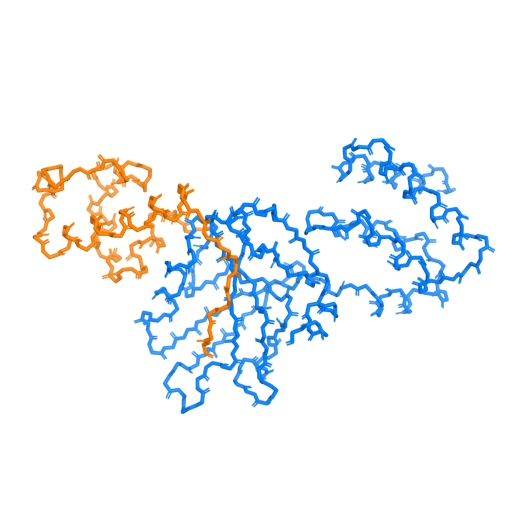 O . TYR A 1 184 ? 8.513 9.262 20.871 1.00 21.18 184 TYR A O 1
ATOM 1489 N N . VAL A 1 185 ? 8.395 7.243 19.861 1.00 21.84 185 VAL A N 1
ATOM 1490 C CA . VAL A 1 185 ? 6.959 7.319 19.578 1.00 22.29 185 VAL A CA 1
ATOM 1491 C C . VAL A 1 185 ? 6.150 7.826 20.777 1.00 22.58 185 VAL A C 1
ATOM 1492 O O . VAL A 1 185 ? 5.376 8.776 20.640 1.00 22.51 185 VAL A O 1
ATOM 1496 N N . ASP A 1 186 ? 6.362 7.227 21.949 1.00 22.86 186 ASP A N 1
ATOM 1497 C CA . ASP A 1 186 ? 5.614 7.609 23.153 1.00 23.54 186 ASP A CA 1
ATOM 1498 C C . ASP A 1 186 ? 5.658 9.114 23.474 1.00 24.07 186 ASP A C 1
ATOM 1499 O O . ASP A 1 186 ? 4.626 9.700 23.810 1.00 24.25 186 ASP A O 1
ATOM 1504 N N . GLN A 1 187 ? 6.833 9.734 23.347 1.00 24.55 187 GLN A N 1
ATOM 1505 C CA . GLN A 1 187 ? 6.978 11.176 23.576 1.00 25.02 187 GLN A CA 1
ATOM 1506 C C . GLN A 1 187 ? 6.216 12.008 22.541 1.00 25.36 187 GLN A C 1
ATOM 1507 O O . GLN A 1 187 ? 5.446 12.898 22.905 1.00 25.29 187 GLN A O 1
ATOM 1513 N N . PHE A 1 188 ? 6.442 11.719 21.259 1.00 25.89 188 PHE A N 1
ATOM 1514 C CA . PHE A 1 188 ? 5.803 12.457 20.166 1.00 26.53 188 PHE A CA 1
ATOM 1515 C C . PHE A 1 188 ? 4.271 12.386 20.214 1.00 27.03 188 PHE A C 1
ATOM 1516 O O . PHE A 1 188 ? 3.594 13.400 20.027 1.00 27.17 188 PHE A O 1
ATOM 1524 N N . VAL A 1 189 ? 3.735 11.192 20.470 1.00 27.53 189 VAL A N 1
ATOM 1525 C CA . VAL A 1 189 ? 2.287 10.986 20.549 1.00 28.10 189 VAL A CA 1
ATOM 1526 C C . VAL A 1 189 ? 1.676 11.725 21.746 1.00 28.73 189 VAL A C 1
ATOM 1527 O O . VAL A 1 189 ? 0.601 12.323 21.630 1.00 28.96 189 VAL A O 1
ATOM 1531 N N . SER A 1 190 ? 2.372 11.695 22.881 1.00 29.35 190 SER A N 1
ATOM 1532 C CA . SER A 1 190 ? 1.902 12.358 24.100 1.00 29.93 190 SER A CA 1
ATOM 1533 C C . SER A 1 190 ? 1.919 13.877 23.972 1.00 30.20 190 SER A C 1
ATOM 1534 O O . SER A 1 190 ? 1.025 14.556 24.479 1.00 30.38 190 SER A O 1
ATOM 1537 N N . GLU A 1 191 ? 2.933 14.398 23.288 1.00 30.50 191 GLU A N 1
ATOM 1538 C CA . GLU A 1 191 ? 3.105 15.841 23.136 1.00 30.95 191 GLU A CA 1
ATOM 1539 C C . GLU A 1 191 ? 2.220 16.454 22.049 1.00 31.40 191 GLU A C 1
ATOM 1540 O O . GLU A 1 191 ? 2.082 17.678 21.980 1.00 31.61 191 GLU A O 1
ATOM 1546 N N . SER A 1 192 ? 1.625 15.610 21.208 1.00 31.82 192 SER A N 1
ATOM 1547 C CA . SER A 1 192 ? 0.775 16.086 20.119 1.00 32.30 192 SER A CA 1
ATOM 1548 C C . SER A 1 192 ? -0.625 16.444 20.624 1.00 32.55 192 SER A C 1
ATOM 1549 O O . SER A 1 192 ? -1.174 17.491 20.277 1.00 32.75 192 SER A O 1
ATOM 1553 N N . GLU B 2 1 ? 16.371 0.635 -5.253 1.00 28.74 388 GLU B N 1
ATOM 1554 C CA . GLU B 2 1 ? 16.189 -0.277 -6.418 1.00 28.79 388 GLU B CA 1
ATOM 1555 C C . GLU B 2 1 ? 15.809 0.486 -7.696 1.00 28.39 388 GLU B C 1
ATOM 1556 O O . GLU B 2 1 ? 16.201 0.086 -8.797 1.00 28.60 388 GLU B O 1
ATOM 1562 N N . THR B 2 2 ? 15.043 1.569 -7.556 1.00 27.77 389 THR B N 1
ATOM 1563 C CA . THR B 2 2 ? 14.803 2.482 -8.684 1.00 26.93 389 THR B CA 1
ATOM 1564 C C . THR B 2 2 ? 15.649 3.748 -8.551 1.00 26.51 389 THR B C 1
ATOM 1565 O O . THR B 2 2 ? 15.969 4.176 -7.443 1.00 26.41 389 THR B O 1
ATOM 1569 N N . SER B 2 3 ? 16.010 4.330 -9.691 1.00 25.95 390 SER B N 1
ATOM 1570 C CA . SER B 2 3 ? 16.851 5.526 -9.740 1.00 25.25 390 SER B CA 1
ATOM 1571 C C . SER B 2 3 ? 16.108 6.764 -9.231 1.00 24.80 390 SER B C 1
ATOM 1572 O O . SER B 2 3 ? 14.874 6.805 -9.277 1.00 24.55 390 SER B O 1
ATOM 1575 N N . PRO B 2 4 ? 16.859 7.776 -8.744 1.00 24.48 391 PRO B N 1
ATOM 1576 C CA . PRO B 2 4 ? 16.271 9.062 -8.366 1.00 24.18 391 PRO B CA 1
ATOM 1577 C C . PRO B 2 4 ? 15.424 9.685 -9.481 1.00 24.06 391 PRO B C 1
ATOM 1578 O O . PRO B 2 4 ? 14.392 10.295 -9.194 1.00 23.83 391 PRO B O 1
ATOM 1582 N N . LEU B 2 5 ? 15.852 9.521 -10.732 1.00 23.88 392 LEU B N 1
ATOM 1583 C CA . LEU B 2 5 ? 15.113 10.050 -11.879 1.00 23.89 392 LEU B CA 1
ATOM 1584 C C . LEU B 2 5 ? 13.788 9.314 -12.108 1.00 23.89 392 LEU B C 1
ATOM 1585 O O . LEU B 2 5 ? 12.765 9.943 -12.391 1.00 23.98 392 LEU B O 1
ATOM 1590 N N . GLU B 2 6 ? 13.812 7.990 -11.975 1.00 23.91 393 GLU B N 1
ATOM 1591 C CA . GLU B 2 6 ? 12.614 7.168 -12.155 1.00 23.88 393 GLU B CA 1
ATOM 1592 C C . GLU B 2 6 ? 11.504 7.543 -11.179 1.00 23.40 393 GLU B C 1
ATOM 1593 O O . GLU B 2 6 ? 10.346 7.656 -11.570 1.00 23.48 393 GLU B O 1
ATOM 1599 N N . THR B 2 7 ? 11.869 7.747 -9.917 1.00 22.89 394 THR B N 1
ATOM 1600 C CA . THR B 2 7 ? 10.905 8.120 -8.884 1.00 22.37 394 THR B CA 1
ATOM 1601 C C . THR B 2 7 ? 10.437 9.567 -9.057 1.00 22.05 394 THR B C 1
ATOM 1602 O O . THR B 2 7 ? 9.256 9.868 -8.876 1.00 21.98 394 THR B O 1
ATOM 1606 N N . PHE B 2 8 ? 11.369 10.451 -9.408 1.00 21.54 395 PHE B N 1
ATOM 1607 C CA . PHE B 2 8 ? 11.065 11.859 -9.673 1.00 21.10 395 PHE B CA 1
ATOM 1608 C C . PHE B 2 8 ? 10.007 12.000 -10.771 1.00 21.10 395 PHE B C 1
ATOM 1609 O O . PHE B 2 8 ? 9.009 12.690 -10.589 1.00 20.92 395 PHE B O 1
ATOM 1617 N N . LEU B 2 9 ? 10.222 11.322 -11.896 1.00 21.22 396 LEU B N 1
ATOM 1618 C CA . LEU B 2 9 ? 9.299 11.382 -13.030 1.00 21.33 396 LEU B CA 1
ATOM 1619 C C . LEU B 2 9 ? 7.968 10.679 -12.748 1.00 21.55 396 LEU B C 1
ATOM 1620 O O . LEU B 2 9 ? 6.935 11.058 -13.303 1.00 21.59 396 LEU B O 1
ATOM 1625 N N . ALA B 2 10 ? 8.002 9.665 -11.884 1.00 21.74 397 ALA B N 1
ATOM 1626 C CA . ALA B 2 10 ? 6.798 8.928 -11.488 1.00 21.89 397 ALA B CA 1
ATOM 1627 C C . ALA B 2 10 ? 5.853 9.778 -10.639 1.00 22.13 397 ALA B C 1
ATOM 1628 O O . ALA B 2 10 ? 4.629 9.654 -10.749 1.00 22.08 397 ALA B O 1
ATOM 1630 N N . SER B 2 11 ? 6.425 10.640 -9.801 1.00 22.46 398 SER B N 1
ATOM 1631 C CA . SER B 2 11 ? 5.643 11.535 -8.954 1.00 22.96 398 SER B CA 1
ATOM 1632 C C . SER B 2 11 ? 4.963 12.636 -9.772 1.00 23.45 398 SER B C 1
ATOM 1633 O O . SER B 2 11 ? 4.059 13.310 -9.284 1.00 23.66 398 SER B O 1
ATOM 1636 N N . LEU B 2 12 ? 5.403 12.804 -11.015 1.00 24.12 399 LEU B N 1
ATOM 1637 C CA . LEU B 2 12 ? 4.872 13.835 -11.905 1.00 24.86 399 LEU B CA 1
ATOM 1638 C C . LEU B 2 12 ? 4.026 13.265 -13.047 1.00 25.75 399 LEU B C 1
ATOM 1639 O O . LEU B 2 12 ? 3.668 13.990 -13.979 1.00 25.94 399 LEU B O 1
ATOM 1644 N N . HIS B 2 13 ? 3.700 11.975 -12.965 1.00 26.82 400 HIS B N 1
ATOM 1645 C CA . HIS B 2 13 ? 3.014 11.259 -14.051 1.00 27.93 400 HIS B CA 1
ATOM 1646 C C . HIS B 2 13 ? 3.769 11.371 -15.376 1.00 28.51 400 HIS B C 1
ATOM 1647 O O . HIS B 2 13 ? 3.164 11.530 -16.439 1.00 28.68 400 HIS B O 1
ATOM 1654 N N . MET B 2 14 ? 5.095 11.290 -15.300 1.00 29.36 401 MET B N 1
ATOM 1655 C CA . MET B 2 14 ? 5.954 11.465 -16.468 1.00 30.15 401 MET B CA 1
ATOM 1656 C C . MET B 2 14 ? 6.980 10.337 -16.605 1.00 30.53 401 MET B C 1
ATOM 1657 O O . MET B 2 14 ? 8.098 10.553 -17.086 1.00 30.44 401 MET B O 1
ATOM 1662 N N . GLU B 2 15 ? 6.576 9.136 -16.185 1.00 31.07 402 GLU B N 1
ATOM 1663 C CA . GLU B 2 15 ? 7.384 7.917 -16.298 1.00 31.79 402 GLU B CA 1
ATOM 1664 C C . GLU B 2 15 ? 7.768 7.634 -17.749 1.00 32.06 402 GLU B C 1
ATOM 1665 O O . GLU B 2 15 ? 8.863 7.144 -18.026 1.00 32.03 402 GLU B O 1
ATOM 1671 N N . ASP B 2 16 ? 6.851 7.946 -18.664 1.00 32.46 403 ASP B N 1
ATOM 1672 C CA . ASP B 2 16 ? 7.024 7.671 -20.093 1.00 32.90 403 ASP B CA 1
ATOM 1673 C C . ASP B 2 16 ? 8.113 8.523 -20.755 1.00 32.90 403 ASP B C 1
ATOM 1674 O O . ASP B 2 16 ? 8.476 8.287 -21.910 1.00 32.84 403 ASP B O 1
ATOM 1679 N N . PHE B 2 17 ? 8.632 9.503 -20.017 1.00 32.97 404 PHE B N 1
ATOM 1680 C CA . PHE B 2 17 ? 9.746 10.324 -20.491 1.00 33.06 404 PHE B CA 1
ATOM 1681 C C . PHE B 2 17 ? 11.117 9.837 -20.008 1.00 33.20 404 PHE B C 1
ATOM 1682 O O . PHE B 2 17 ? 12.146 10.381 -20.414 1.00 33.22 404 PHE B O 1
ATOM 1690 N N . ALA B 2 18 ? 11.126 8.814 -19.154 1.00 33.33 405 ALA B N 1
ATOM 1691 C CA . ALA B 2 18 ? 12.369 8.255 -18.611 1.00 33.73 405 ALA B CA 1
ATOM 1692 C C . ALA B 2 18 ? 13.265 7.645 -19.689 1.00 33.91 405 ALA B C 1
ATOM 1693 O O . ALA B 2 18 ? 14.490 7.741 -19.610 1.00 34.05 405 ALA B O 1
ATOM 1695 N N . ALA B 2 19 ? 12.645 7.023 -20.689 1.00 34.16 406 ALA B N 1
ATOM 1696 C CA . ALA B 2 19 ? 13.373 6.414 -21.800 1.00 34.54 406 ALA B CA 1
ATOM 1697 C C . ALA B 2 19 ? 14.130 7.458 -22.618 1.00 34.64 406 ALA B C 1
ATOM 1698 O O . ALA B 2 19 ? 15.304 7.266 -22.936 1.00 34.76 406 ALA B O 1
ATOM 1700 N N . LEU B 2 20 ? 13.455 8.562 -22.939 1.00 34.73 407 LEU B N 1
ATOM 1701 C CA . LEU B 2 20 ? 14.045 9.663 -23.707 1.00 34.83 407 LEU B CA 1
ATOM 1702 C C . LEU B 2 20 ? 15.213 10.324 -22.971 1.00 34.87 407 LEU B C 1
ATOM 1703 O O . LEU B 2 20 ? 16.242 10.624 -23.579 1.00 34.87 407 LEU B O 1
ATOM 1708 N N . LEU B 2 21 ? 15.040 10.545 -21.669 1.00 34.96 408 LEU B N 1
ATOM 1709 C CA . LEU B 2 21 ? 16.043 11.221 -20.841 1.00 34.98 408 LEU B CA 1
ATOM 1710 C C . LEU B 2 21 ? 17.302 10.386 -20.636 1.00 35.18 408 LEU B C 1
ATOM 1711 O O . LEU B 2 21 ? 18.413 10.916 -20.691 1.00 35.34 408 LEU B O 1
ATOM 1716 N N . ARG B 2 22 ? 17.119 9.089 -20.396 1.00 35.40 409 ARG B N 1
ATOM 1717 C CA . ARG B 2 22 ? 18.230 8.149 -20.221 1.00 35.60 409 ARG B CA 1
ATOM 1718 C C . ARG B 2 22 ? 18.983 7.951 -21.538 1.00 35.41 409 ARG B C 1
ATOM 1719 O O . ARG B 2 22 ? 20.201 7.786 -21.544 1.00 35.45 409 ARG B O 1
ATOM 1727 N N . GLN B 2 23 ? 18.242 7.977 -22.644 1.00 35.27 410 GLN B N 1
ATOM 1728 C CA . GLN B 2 23 ? 18.813 7.934 -23.990 1.00 35.17 410 GLN B CA 1
ATOM 1729 C C . GLN B 2 23 ? 19.726 9.136 -24.257 1.00 34.80 410 GLN B C 1
ATOM 1730 O O . GLN B 2 23 ? 20.771 8.998 -24.893 1.00 34.84 410 GLN B O 1
ATOM 1736 N N . GLU B 2 24 ? 19.329 10.306 -23.756 1.00 34.30 411 GLU B N 1
ATOM 1737 C CA . GLU B 2 24 ? 20.124 11.527 -23.898 1.00 33.75 411 GLU B CA 1
ATOM 1738 C C . GLU B 2 24 ? 21.144 11.693 -22.767 1.00 33.29 411 GLU B C 1
ATOM 1739 O O . GLU B 2 24 ? 21.709 12.777 -22.583 1.00 33.30 411 GLU B O 1
ATOM 1745 N N . LYS B 2 25 ? 21.372 10.608 -22.026 1.00 32.62 412 LYS B N 1
ATOM 1746 C CA . LYS B 2 25 ? 22.331 10.562 -20.917 1.00 31.91 412 LYS B CA 1
ATOM 1747 C C . LYS B 2 25 ? 22.059 11.606 -19.826 1.00 31.22 412 LYS B C 1
ATOM 1748 O O . LYS B 2 25 ? 22.985 12.228 -19.294 1.00 31.14 412 LYS B O 1
ATOM 1754 N N . ILE B 2 26 ? 20.782 11.786 -19.496 1.00 30.35 413 ILE B N 1
ATOM 1755 C CA . ILE B 2 26 ? 20.379 12.734 -18.457 1.00 29.46 413 ILE B CA 1
ATOM 1756 C C . ILE B 2 26 ? 19.795 12.013 -17.240 1.00 28.96 413 ILE B C 1
ATOM 1757 O O . ILE B 2 26 ? 18.701 11.445 -17.302 1.00 28.90 413 ILE B O 1
ATOM 1762 N N . ASP B 2 27 ? 20.552 12.025 -16.146 1.00 28.18 414 ASP B N 1
ATOM 1763 C CA . ASP B 2 27 ? 20.060 11.570 -14.849 1.00 27.51 414 ASP B CA 1
ATOM 1764 C C . ASP B 2 27 ? 19.473 12.768 -14.095 1.00 27.02 414 ASP B C 1
ATOM 1765 O O . ASP B 2 27 ? 19.466 13.887 -14.620 1.00 26.67 414 ASP B O 1
ATOM 1770 N N . LEU B 2 28 ? 18.985 12.537 -12.877 1.00 26.59 415 LEU B N 1
ATOM 1771 C CA . LEU B 2 28 ? 18.319 13.591 -12.108 1.00 26.15 415 LEU B CA 1
ATOM 1772 C C . LEU B 2 28 ? 19.257 14.760 -11.803 1.00 26.15 415 LEU B C 1
ATOM 1773 O O . LEU B 2 28 ? 18.852 15.921 -11.887 1.00 25.98 415 LEU B O 1
ATOM 1778 N N . GLU B 2 29 ? 20.505 14.443 -11.458 1.00 26.10 416 GLU B N 1
ATOM 1779 C CA . GLU B 2 29 ? 21.526 15.457 -11.202 1.00 26.11 416 GLU B CA 1
ATOM 1780 C C . GLU B 2 29 ? 21.678 16.390 -12.406 1.00 25.77 416 GLU B C 1
ATOM 1781 O O . GLU B 2 29 ? 21.715 17.612 -12.246 1.00 25.81 416 GLU B O 1
ATOM 1787 N N . ALA B 2 30 ? 21.739 15.807 -13.604 1.00 25.32 417 ALA B N 1
ATOM 1788 C CA . ALA B 2 30 ? 21.846 16.579 -14.844 1.00 24.93 417 ALA B CA 1
ATOM 1789 C C . ALA B 2 30 ? 20.571 17.357 -15.180 1.00 24.61 417 ALA B C 1
ATOM 1790 O O . ALA B 2 30 ? 20.643 18.469 -15.709 1.00 24.47 417 ALA B O 1
ATOM 1792 N N . LEU B 2 31 ? 19.415 16.770 -14.870 1.00 24.28 418 LEU B N 1
ATOM 1793 C CA . LEU B 2 31 ? 18.115 17.380 -15.166 1.00 23.96 418 LEU B CA 1
ATOM 1794 C C . LEU B 2 31 ? 17.887 18.666 -14.370 1.00 24.05 418 LEU B C 1
ATOM 1795 O O . LEU B 2 31 ? 17.276 19.613 -14.872 1.00 24.02 418 LEU B O 1
ATOM 1800 N N . MET B 2 32 ? 18.395 18.687 -13.138 1.00 24.15 419 MET B N 1
ATOM 1801 C CA . MET B 2 32 ? 18.312 19.846 -12.249 1.00 24.44 419 MET B CA 1
ATOM 1802 C C . MET B 2 32 ? 18.939 21.099 -12.860 1.00 24.50 419 MET B C 1
ATOM 1803 O O . MET B 2 32 ? 18.577 22.222 -12.503 1.00 24.17 419 MET B O 1
ATOM 1808 N N . LEU B 2 33 ? 19.878 20.891 -13.781 1.00 24.77 420 LEU B N 1
ATOM 1809 C CA . LEU B 2 33 ? 20.618 21.983 -14.409 1.00 24.99 420 LEU B CA 1
ATOM 1810 C C . LEU B 2 33 ? 20.132 22.284 -15.829 1.00 25.11 420 LEU B C 1
ATOM 1811 O O . LEU B 2 33 ? 20.730 23.106 -16.527 1.00 25.40 420 LEU B O 1
ATOM 1816 N N . CYS B 2 34 ? 19.049 21.625 -16.246 1.00 25.20 421 CYS B N 1
ATOM 1817 C CA . CYS B 2 34 ? 18.497 21.804 -17.591 1.00 25.39 421 CYS B CA 1
ATOM 1818 C C . CYS B 2 34 ? 17.613 23.042 -17.707 1.00 25.52 421 CYS B C 1
ATOM 1819 O O . CYS B 2 34 ? 16.702 23.250 -16.900 1.00 25.39 421 CYS B O 1
ATOM 1822 N N . SER B 2 35 ? 17.898 23.860 -18.715 1.00 25.72 422 SER B N 1
ATOM 1823 C CA . SER B 2 35 ? 17.081 25.025 -19.028 1.00 25.96 422 SER B CA 1
ATOM 1824 C C . SER B 2 35 ? 15.958 24.623 -19.979 1.00 26.28 422 SER B C 1
ATOM 1825 O O . SER B 2 35 ? 15.922 23.488 -20.464 1.00 26.19 422 SER B O 1
ATOM 1828 N N . ASP B 2 36 ? 15.055 25.561 -20.249 1.00 26.68 423 ASP B N 1
ATOM 1829 C CA . ASP B 2 36 ? 13.982 25.354 -21.216 1.00 27.40 423 ASP B CA 1
ATOM 1830 C C . ASP B 2 36 ? 14.534 24.992 -22.597 1.00 27.79 423 ASP B C 1
ATOM 1831 O O . ASP B 2 36 ? 14.025 24.081 -23.254 1.00 27.92 423 ASP B O 1
ATOM 1836 N N . LEU B 2 37 ? 15.580 25.706 -23.014 1.00 28.25 424 LEU B N 1
ATOM 1837 C CA . LEU B 2 37 ? 16.260 25.467 -24.289 1.00 28.62 424 LEU B CA 1
ATOM 1838 C C . LEU B 2 37 ? 16.851 24.059 -24.392 1.00 28.79 424 LEU B C 1
ATOM 1839 O O . LEU B 2 37 ? 16.754 23.420 -25.444 1.00 28.91 424 LEU B O 1
ATOM 1844 N N . ASP B 2 38 ? 17.461 23.587 -23.305 1.00 28.97 425 ASP B N 1
ATOM 1845 C CA . ASP B 2 38 ? 18.058 22.250 -23.262 1.00 29.11 425 ASP B CA 1
ATOM 1846 C C . ASP B 2 38 ? 17.032 21.163 -23.565 1.00 29.29 425 ASP B C 1
ATOM 1847 O O . ASP B 2 38 ? 17.296 20.249 -24.351 1.00 29.37 425 ASP B O 1
ATOM 1852 N N . LEU B 2 39 ? 15.861 21.274 -22.942 1.00 29.51 426 LEU B N 1
ATOM 1853 C CA . LEU B 2 39 ? 14.800 20.286 -23.107 1.00 29.64 426 LEU B CA 1
ATOM 1854 C C . LEU B 2 39 ? 14.094 20.417 -24.458 1.00 30.03 426 LEU B C 1
ATOM 1855 O O . LEU B 2 39 ? 13.673 19.412 -25.037 1.00 30.15 426 LEU B O 1
ATOM 1860 N N . ARG B 2 40 ? 13.974 21.651 -24.951 1.00 30.31 427 ARG B N 1
ATOM 1861 C CA . ARG B 2 40 ? 13.504 21.917 -26.314 1.00 30.75 427 ARG B CA 1
ATOM 1862 C C . ARG B 2 40 ? 14.367 21.197 -27.348 1.00 30.74 427 ARG B C 1
ATOM 1863 O O . ARG B 2 40 ? 13.850 20.612 -28.305 1.00 30.78 427 ARG B O 1
ATOM 1871 N N . SER B 2 41 ? 15.681 21.238 -27.134 1.00 30.80 428 SER B N 1
ATOM 1872 C CA . SER B 2 41 ? 16.658 20.645 -28.044 1.00 30.81 428 SER B CA 1
ATOM 1873 C C . SER B 2 41 ? 16.577 19.121 -28.115 1.00 30.77 428 SER B C 1
ATOM 1874 O O . SER B 2 41 ? 16.972 18.526 -29.118 1.00 30.79 428 SER B O 1
ATOM 1877 N N . ILE B 2 42 ? 16.075 18.493 -27.053 1.00 30.67 429 ILE B N 1
ATOM 1878 C CA . ILE B 2 42 ? 15.889 17.037 -27.040 1.00 30.47 429 ILE B CA 1
ATOM 1879 C C . ILE B 2 42 ? 14.422 16.621 -27.228 1.00 30.39 429 ILE B C 1
ATOM 1880 O O . ILE B 2 42 ? 14.021 15.518 -26.846 1.00 30.42 429 ILE B O 1
ATOM 1885 N N . SER B 2 43 ? 13.641 17.523 -27.825 1.00 30.34 430 SER B N 1
ATOM 1886 C CA . SER B 2 43 ? 12.260 17.260 -28.263 1.00 30.23 430 SER B CA 1
ATOM 1887 C C . SER B 2 43 ? 11.242 17.004 -27.139 1.00 30.10 430 SER B C 1
ATOM 1888 O O . SER B 2 43 ? 10.312 16.211 -27.305 1.00 30.06 430 SER B O 1
ATOM 1891 N N . VAL B 2 44 ? 11.413 17.682 -26.006 1.00 29.97 431 VAL B N 1
ATOM 1892 C CA . VAL B 2 44 ? 10.423 17.619 -24.927 1.00 29.75 431 VAL B CA 1
ATOM 1893 C C . VAL B 2 44 ? 9.380 18.714 -25.169 1.00 29.81 431 VAL B C 1
ATOM 1894 O O . VAL B 2 44 ? 9.733 19.894 -25.205 1.00 29.85 431 VAL B O 1
ATOM 1898 N N . PRO B 2 45 ? 8.098 18.323 -25.349 1.00 29.78 432 PRO B N 1
ATOM 1899 C CA . PRO B 2 45 ? 7.017 19.265 -25.668 1.00 29.70 432 PRO B CA 1
ATOM 1900 C C . PRO B 2 45 ? 6.750 20.268 -24.547 1.00 29.62 432 PRO B C 1
ATOM 1901 O O . PRO B 2 45 ? 7.133 20.024 -23.400 1.00 29.60 432 PRO B O 1
ATOM 1905 N N . LEU B 2 46 ? 6.087 21.374 -24.890 1.00 29.54 433 LEU B N 1
ATOM 1906 C CA . LEU B 2 46 ? 5.851 22.497 -23.973 1.00 29.42 433 LEU B CA 1
ATOM 1907 C C . LEU B 2 46 ? 5.271 22.104 -22.609 1.00 29.21 433 LEU B C 1
ATOM 1908 O O . LEU B 2 46 ? 5.850 22.432 -21.572 1.00 29.21 433 LEU B O 1
ATOM 1913 N N . GLY B 2 47 ? 4.133 21.412 -22.623 1.00 28.93 434 GLY B N 1
ATOM 1914 C CA . GLY B 2 47 ? 3.458 20.976 -21.396 1.00 28.42 434 GLY B CA 1
ATOM 1915 C C . GLY B 2 47 ? 4.349 20.189 -20.447 1.00 27.99 434 GLY B C 1
ATOM 1916 O O . GLY B 2 47 ? 4.501 20.573 -19.286 1.00 28.10 434 GLY B O 1
ATOM 1917 N N . PRO B 2 48 ? 4.932 19.075 -20.930 1.00 27.67 435 PRO B N 1
ATOM 1918 C CA . PRO B 2 48 ? 5.906 18.286 -20.174 1.00 27.40 435 PRO B CA 1
ATOM 1919 C C . PRO B 2 48 ? 7.159 19.058 -19.751 1.00 27.29 435 PRO B C 1
ATOM 1920 O O . PRO B 2 48 ? 7.704 18.800 -18.678 1.00 27.31 435 PRO B O 1
ATOM 1924 N N . ARG B 2 49 ? 7.604 19.987 -20.594 1.00 27.05 436 ARG B N 1
ATOM 1925 C CA . ARG B 2 49 ? 8.783 20.811 -20.326 1.00 26.75 436 ARG B CA 1
ATOM 1926 C C . ARG B 2 49 ? 8.566 21.721 -19.115 1.00 26.49 436 ARG B C 1
ATOM 1927 O O . ARG B 2 49 ? 9.457 21.880 -18.281 1.00 26.51 436 ARG B O 1
ATOM 1935 N N . GLU B 2 50 ? 7.371 22.302 -19.024 1.00 26.12 437 GLU B N 1
ATOM 1936 C CA . GLU B 2 50 ? 7.018 23.212 -17.935 1.00 25.69 437 GLU B CA 1
ATOM 1937 C C . GLU B 2 50 ? 6.729 22.486 -16.624 1.00 25.27 437 GLU B C 1
ATOM 1938 O O . GLU B 2 50 ? 6.943 23.038 -15.541 1.00 25.19 437 GLU B O 1
ATOM 1944 N N . LYS B 2 51 ? 6.233 21.255 -16.728 1.00 24.65 438 LYS B N 1
ATOM 1945 C CA . LYS B 2 51 ? 5.980 20.426 -15.555 1.00 24.02 438 LYS B CA 1
ATOM 1946 C C . LYS B 2 51 ? 7.297 20.017 -14.902 1.00 23.36 438 LYS B C 1
ATOM 1947 O O . LYS B 2 51 ? 7.457 20.151 -13.690 1.00 23.00 438 LYS B O 1
ATOM 1953 N N . ILE B 2 52 ? 8.235 19.533 -15.716 1.00 22.79 439 ILE B N 1
ATOM 1954 C CA . ILE B 2 52 ? 9.580 19.177 -15.250 1.00 22.21 439 ILE B CA 1
ATOM 1955 C C . ILE B 2 52 ? 10.292 20.382 -14.618 1.00 21.83 439 ILE B C 1
ATOM 1956 O O . ILE B 2 52 ? 10.780 20.291 -13.488 1.00 21.93 439 ILE B O 1
ATOM 1961 N N . LEU B 2 53 ? 10.320 21.502 -15.341 1.00 21.01 440 LEU B N 1
ATOM 1962 C CA . LEU B 2 53 ? 11.008 22.717 -14.891 1.00 20.75 440 LEU B CA 1
ATOM 1963 C C . LEU B 2 53 ? 10.449 23.278 -13.587 1.00 20.39 440 LEU B C 1
ATOM 1964 O O . LEU B 2 53 ? 11.209 23.709 -12.720 1.00 20.23 440 LEU B O 1
ATOM 1969 N N . GLY B 2 54 ? 9.124 23.267 -13.460 1.00 20.14 441 GLY B N 1
ATOM 1970 C CA . GLY B 2 54 ? 8.456 23.659 -12.221 1.00 19.99 441 GLY B CA 1
ATOM 1971 C C . GLY B 2 54 ? 8.832 22.770 -11.048 1.00 19.96 441 GLY B C 1
ATOM 1972 O O . GLY B 2 54 ? 9.087 23.262 -9.947 1.00 19.88 441 GLY B O 1
ATOM 1973 N N . ALA B 2 55 ? 8.874 21.461 -11.291 1.00 19.79 442 ALA B N 1
ATOM 1974 C CA . ALA B 2 55 ? 9.236 20.481 -10.265 1.00 19.59 442 ALA B CA 1
ATOM 1975 C C . ALA B 2 55 ? 10.701 20.583 -9.834 1.00 19.56 442 ALA B C 1
ATOM 1976 O O . ALA B 2 55 ? 11.012 20.396 -8.660 1.00 19.45 442 ALA B O 1
ATOM 1978 N N . VAL B 2 56 ? 11.587 20.872 -10.787 1.00 19.61 443 VAL B N 1
ATOM 1979 C CA . VAL B 2 56 ? 12.998 21.140 -10.495 1.00 19.63 443 VAL B CA 1
ATOM 1980 C C . VAL B 2 56 ? 13.118 22.327 -9.531 1.00 19.75 443 VAL B C 1
ATOM 1981 O O . VAL B 2 56 ? 13.815 22.243 -8.511 1.00 19.75 443 VAL B O 1
ATOM 1985 N N . ARG B 2 57 ? 12.412 23.412 -9.855 1.00 19.81 444 ARG B N 1
ATOM 1986 C CA . ARG B 2 57 ? 12.412 24.638 -9.053 1.00 20.01 444 ARG B CA 1
ATOM 1987 C C . ARG B 2 57 ? 11.891 24.432 -7.630 1.00 19.70 444 ARG B C 1
ATOM 1988 O O . ARG B 2 57 ? 12.475 24.949 -6.677 1.00 19.53 444 ARG B O 1
ATOM 1996 N N . ARG B 2 58 ? 10.804 23.672 -7.497 1.00 19.66 445 ARG B N 1
ATOM 1997 C CA . ARG B 2 58 ? 10.243 23.333 -6.188 1.00 19.54 445 ARG B CA 1
ATOM 1998 C C . ARG B 2 58 ? 11.198 22.443 -5.388 1.00 19.54 445 ARG B C 1
ATOM 1999 O O . ARG B 2 58 ? 11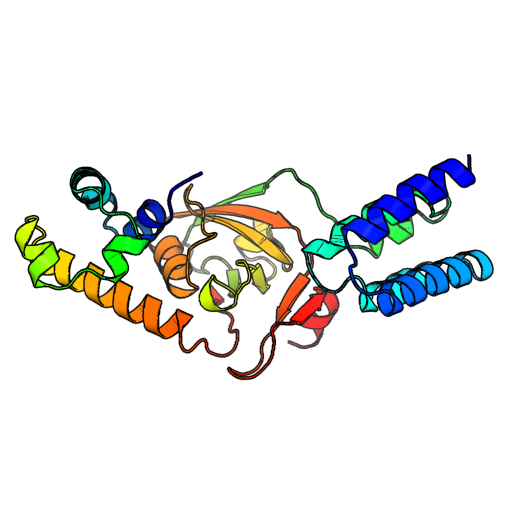.311 22.583 -4.169 1.00 19.44 445 ARG B O 1
ATOM 2007 N N . ARG B 2 59 ? 11.879 21.534 -6.083 1.00 19.48 446 ARG B N 1
ATOM 2008 C CA . ARG B 2 59 ? 12.872 20.661 -5.459 1.00 19.87 446 ARG B CA 1
ATOM 2009 C C . ARG B 2 59 ? 14.051 21.471 -4.928 1.00 20.11 446 ARG B C 1
ATOM 2010 O O . ARG B 2 59 ? 14.466 21.287 -3.784 1.00 20.03 446 ARG B O 1
ATOM 2018 N N . ARG B 2 60 ? 14.571 22.373 -5.759 1.00 20.70 447 ARG B N 1
ATOM 2019 C CA . ARG B 2 60 ? 15.693 23.232 -5.375 1.00 21.32 447 ARG B CA 1
ATOM 2020 C C . ARG B 2 60 ? 15.356 24.137 -4.187 1.00 21.28 447 ARG B C 1
ATOM 2021 O O . ARG B 2 60 ? 16.177 24.306 -3.286 1.00 21.54 447 ARG B O 1
ATOM 2029 N N . GLN B 2 61 ? 14.152 24.705 -4.185 1.00 21.18 448 GLN B N 1
ATOM 2030 C CA . GLN B 2 61 ? 13.724 25.584 -3.099 1.00 21.21 448 GLN B CA 1
ATOM 2031 C C . GLN B 2 61 ? 13.557 24.832 -1.774 1.00 21.00 448 GLN B C 1
ATOM 2032 O O . GLN B 2 61 ? 13.842 25.380 -0.707 1.00 21.06 448 GLN B O 1
ATOM 2038 N N . ALA B 2 62 ? 13.097 23.583 -1.852 1.00 20.52 449 ALA B N 1
ATOM 2039 C CA . ALA B 2 62 ? 12.968 22.720 -0.675 1.00 20.33 449 ALA B CA 1
ATOM 2040 C C . ALA B 2 62 ? 14.333 22.306 -0.113 1.00 20.28 449 ALA B C 1
ATOM 2041 O O . ALA B 2 62 ? 14.524 22.283 1.104 1.00 20.28 449 ALA B O 1
ATOM 2043 N N . MET B 2 63 ? 15.273 21.988 -1.001 1.00 20.29 450 MET B N 1
ATOM 2044 C CA . MET B 2 63 ? 16.623 21.594 -0.602 1.00 20.42 450 MET B CA 1
ATOM 2045 C C . MET B 2 63 ? 17.419 22.762 -0.023 1.00 21.01 450 MET B C 1
ATOM 2046 O O . MET B 2 63 ? 18.180 22.586 0.929 1.00 21.02 450 MET B O 1
ATOM 2051 N N . GLU B 2 64 ? 17.238 23.949 -0.601 1.00 21.65 451 GLU B N 1
ATOM 2052 C CA . GLU B 2 64 ? 18.010 25.128 -0.206 1.00 22.27 451 GLU B CA 1
ATOM 2053 C C . GLU B 2 64 ? 17.406 25.863 0.985 1.00 22.45 451 GLU B C 1
ATOM 2054 O O . GLU B 2 64 ? 18.138 26.396 1.820 1.00 22.48 451 GLU B O 1
ATOM 2060 N N . ARG B 2 65 ? 16.076 25.886 1.065 1.00 22.85 452 ARG B N 1
ATOM 2061 C CA . ARG B 2 65 ? 15.377 26.563 2.159 1.00 23.33 452 ARG B CA 1
ATOM 2062 C C . ARG B 2 65 ? 14.364 25.632 2.848 1.00 23.42 452 ARG B C 1
ATOM 2063 O O . ARG B 2 65 ? 13.162 25.908 2.829 1.00 23.48 452 ARG B O 1
ATOM 2071 N N . PRO B 2 66 ? 14.841 24.532 3.469 1.00 23.62 453 PRO B N 1
ATOM 2072 C CA . PRO B 2 66 ? 13.882 23.600 4.068 1.00 23.95 453 PRO B CA 1
ATOM 2073 C C . PRO B 2 66 ? 13.131 24.217 5.252 1.00 24.23 453 PRO B C 1
ATOM 2074 O O . PRO B 2 66 ? 13.745 24.888 6.086 1.00 24.48 453 PRO B O 1
ATOM 2078 N N . PRO B 2 67 ? 11.803 24.011 5.314 1.00 24.33 454 PRO B N 1
ATOM 2079 C CA . PRO B 2 67 ? 10.990 24.578 6.385 1.00 24.39 454 PRO B CA 1
ATOM 2080 C C . PRO B 2 67 ? 11.043 23.726 7.653 1.00 24.29 454 PRO B C 1
ATOM 2081 O O . PRO B 2 67 ? 11.912 22.862 7.790 1.00 24.18 454 PRO B O 1
ATOM 2085 N N . ALA B 2 68 ? 10.115 23.988 8.569 1.00 24.25 455 ALA B N 1
ATOM 2086 C CA . ALA B 2 68 ? 9.895 23.136 9.724 1.00 24.23 455 ALA B CA 1
ATOM 2087 C C . ALA B 2 68 ? 9.314 21.810 9.243 1.00 24.31 455 ALA B C 1
ATOM 2088 O O . ALA B 2 68 ? 8.654 21.763 8.203 1.00 24.49 455 ALA B O 1
ATOM 2090 N N . LEU B 2 69 ? 9.565 20.738 9.988 1.00 24.37 456 LEU B N 1
ATOM 2091 C CA . LEU B 2 69 ? 8.921 19.462 9.706 1.00 24.43 456 LEU B CA 1
ATOM 2092 C C . LEU B 2 69 ? 7.440 19.570 10.018 1.00 24.71 456 LEU B C 1
ATOM 2093 O O . LEU B 2 69 ? 7.061 19.979 11.117 1.00 24.93 456 LEU B O 1
ATOM 2098 N N . GLU B 2 70 ? 6.609 19.217 9.044 1.00 24.89 457 GLU B N 1
ATOM 2099 C CA . GLU B 2 70 ? 5.165 19.179 9.252 1.00 25.13 457 GLU B CA 1
ATOM 2100 C C . GLU B 2 70 ? 4.549 17.892 8.720 1.00 24.75 457 GLU B C 1
ATOM 2101 O O . GLU B 2 70 ? 5.108 17.239 7.834 1.00 24.62 457 GLU B O 1
ATOM 2107 N N . ASP B 2 71 ? 3.401 17.532 9.282 1.00 24.52 458 ASP B N 1
ATOM 2108 C CA . ASP B 2 71 ? 2.698 16.313 8.906 1.00 24.32 458 ASP B CA 1
ATOM 2109 C C . ASP B 2 71 ? 1.708 16.587 7.785 1.00 24.11 458 ASP B C 1
ATOM 2110 O O . ASP B 2 71 ? 0.979 17.581 7.825 1.00 24.08 458 ASP B O 1
ATOM 2115 N N . THR B 2 72 ? 1.698 15.710 6.784 1.00 23.88 459 THR B N 1
ATOM 2116 C CA . THR B 2 72 ? 0.675 15.739 5.746 1.00 23.52 459 THR B CA 1
ATOM 2117 C C . THR B 2 72 ? -0.361 14.661 6.041 1.00 23.84 459 THR B C 1
ATOM 2118 O O . THR B 2 72 ? -0.044 13.470 6.090 1.00 23.71 459 THR B O 1
ATOM 2122 N N . GLU B 2 73 ? -1.599 15.099 6.237 1.00 24.27 460 GLU B N 1
ATOM 2123 C CA . GLU B 2 73 ? -2.706 14.219 6.576 1.00 24.90 460 GLU B CA 1
ATOM 2124 C C . GLU B 2 73 ? -3.233 13.521 5.326 1.00 25.07 460 GLU B C 1
ATOM 2125 O O . GLU B 2 73 ? -3.560 14.172 4.334 1.00 24.99 460 GLU B O 1
ATOM 2131 N N . LEU B 2 74 ? -3.312 12.195 5.380 1.00 25.38 461 LEU B N 1
ATOM 2132 C CA . LEU B 2 74 ? -3.730 11.394 4.230 1.00 25.48 461 LEU B CA 1
ATOM 2133 C C . LEU B 2 74 ? -4.892 10.463 4.575 1.00 25.62 461 LEU B C 1
ATOM 2134 O O . LEU B 2 74 ? -5.168 10.190 5.746 1.00 25.58 461 LEU B O 1
#

Nearest PDB structures (foldseek):
  3k1r-assembly1_A  TM=1.005E+00  e=6.819E-39  Homo sapiens
  5f3x-assembly2_C  TM=9.838E-01  e=1.383E-35  Homo sapiens
  5f3x-assembly1_A  TM=9.814E-01  e=6.190E-35  Homo sapiens
  4q2o-assembly1_B  TM=9.320E-01  e=2.474E-07  Homo sapiens
  4q2o-assembly3_F  TM=8.607E-01  e=5.204E-08  Homo sapiens

GO terms:
  GO:0005515 protein binding (F, IPI)
  GO:0030507 spectrin binding (F, IDA)
  GO:0005737 cytoplasm (C, IDA)
  GO:0045177 apical part of cell (C, IDA)
  GO:0032420 stereocilium (C, TAS)
  GO:0045494 photoreceptor cell maintenance (P, IMP)
  GO:0050953 sensory perception of light stimulus (P, IMP)
  GO:0050957 equilibrioception (P, IMP)
  GO:0000086 G2/M transition of mitotic cell cycle (P, IMP)
  GO:0007605 sensory perception of sound (P, IMP)
  GO:0005902 microvillus (C, IDA)
  GO:0005903 brush border (C, IDA)
  GO:1904970 brush border assembly (P, IDA)
  GO:0065003 protein-containing complex assembly (P, IDA)
  GO:1904106 protein localization to microvillus (P, IMP)
  GO:1904970 brush border assembly (P, IMP)
  GO:0005829 cytosol (C, IDA)

Secondary structure (DSSP, 8-state):
-HHHHHHHHHHHHHHH---HHHHHHHHHHHHHHHHH--HHHHHHHHTTT--SGGGTHHHHHHGGGS-GGGHHHHHHHS----SSPEEEEEETTSTT---EEEEEEGGGTEEEEEEEE-TTSHHHHTT--TTEEEEEETTEE-TT--HHHHHHHHTSSSEEEEEEEE--EEEE-SSTTSPPEEEEHHHHHHH-/---HHHHHHHTTT-GGGHHHHHHTT--HHHHTT--HHHHHHTT--HHHHHHHHHHHHHHHHHHHS-----PEE-

B-factor: mean 25.72, std 6.3, range [9.04, 77.41]

Organism: Homo sapiens (NCBI:txid9606)

Solvent-accessible surface area: 15059 Å² total; per-residue (Å²): 196,116,209,111,56,42,112,75,12,112,112,94,0,73,177,37,0,169,70,99,69,45,35,96,67,0,78,58,16,22,132,80,10,138,136,89,79,61,7,53,85,3,4,42,55,0,59,122,2,0,62,66,39,70,24,3,56,0,5,84,6,0,90,90,62,3,45,153,176,28,31,106,76,2,42,114,74,13,24,154,75,57,224,178,82,86,110,10,159,0,64,78,124,70,129,144,19,4,3,2,8,0,20,0,4,58,19,20,65,15,29,2,2,0,3,94,38,80,195,68,16,30,0,49,88,48,36,2,96,24,0,3,21,2,25,51,0,42,47,54,12,17,96,31,4,4,27,80,11,1,11,45,1,1,116,22,94,151,51,0,16,1,51,4,97,38,16,4,0,0,0,29,21,88,38,83,139,82,96,56,72,42,32,22,37,98,80,24,74,94,119,120,185,40,45,62,8,54,2,1,0,3,6,8,95,7,75,114,37,10,68,45,0,133,120,72,181,24,82,11,140,37,0,36,143,20,55,62,112,64,0,133,83,33,90,2,71,110,45,34,26,104,101,0,11,19,3,5,149,101,20,80,118,21,79,128,188,34,64,18,9,125,65,34,132,32

Radius of gyration: 22.1 Å; Cα contacts (8 Å, |Δi|>4): 387; chains: 2; bounding box: 51×43×69 Å

Foldseek 3Di:
DVVVLVVQLVVLCVVQDPDPVLVVQLVVLLVVCVVVVPLLVSLVSNCVSCWDLSSLCNLVSCLVVRDPVCNVVSCVSHFDWDPDKDKDKFFQPPPVGQAWDWDDAVVQVDFIFTQGGHVPGNCVVSPHDGQKTWQDKPRDGRNHGGPVRVVVSQVPDRMMMTIITHRQWDWDDPDPPGRITIDGNVVSVVVD/DDAPQCVLCVVLVRNVCPVLCVVVVHGPVNLLVDDLVNCVVSPDDDVRSVSSPVSSVVVVCCVVPPDDDDDDDD